Protein AF-A0AAD7I713-F1 (afdb_monomer_lite)

Organism: NCBI:txid1033252

Secondary structure (DSSP, 8-state):
--STTGGGGGGG-SS--------HHHHHHHHHHHHHHHHTTTS-----TT----HHHHHHHH-SSHHHHHHHHTT--SSPPPP-SHHHHHSPPPPPPSS--STTTS---TTGGGS------PPPPSS-GGGSPPHHHHHHHHHHHHHHHHHHHHHS-HHHHTTS-GGGTS-HHHHHHHHHTTTT--SHHHHHHHHTT-GGGTT-HHHHHHHHHHHHHHTT-

Structure (mmCIF, N/CA/C/O backbone):
data_AF-A0AAD7I713-F1
#
_entry.id   AF-A0AAD7I713-F1
#
loop_
_atom_site.group_PDB
_atom_site.id
_atom_site.type_symbol
_atom_site.label_atom_id
_atom_site.label_alt_id
_atom_site.label_comp_id
_atom_site.label_asym_id
_atom_site.label_entity_id
_atom_site.label_seq_id
_atom_site.pdbx_PDB_ins_code
_atom_site.Cartn_x
_atom_site.Cartn_y
_atom_site.Cartn_z
_atom_site.occupancy
_atom_site.B_iso_or_equiv
_atom_site.auth_seq_id
_atom_site.auth_comp_id
_atom_site.auth_asym_id
_atom_site.auth_atom_id
_atom_site.pdbx_PDB_model_num
ATOM 1 N N . MET A 1 1 ? 16.653 -1.956 -11.039 1.00 57.75 1 MET A N 1
ATOM 2 C CA . MET A 1 1 ? 15.693 -2.800 -10.280 1.00 57.75 1 MET A CA 1
ATOM 3 C C . MET A 1 1 ? 14.322 -2.839 -10.978 1.00 57.75 1 MET A C 1
ATOM 5 O O . MET A 1 1 ? 13.369 -2.247 -10.487 1.00 57.75 1 MET A O 1
ATOM 9 N N . PHE A 1 2 ? 14.212 -3.502 -12.139 1.00 66.12 2 PHE A N 1
ATOM 10 C CA . PHE A 1 2 ? 12.941 -3.631 -12.883 1.00 66.12 2 PHE A CA 1
ATOM 11 C C . PHE A 1 2 ? 12.129 -4.877 -12.479 1.00 66.12 2 PHE A C 1
ATOM 13 O O . PHE A 1 2 ? 10.905 -4.853 -12.536 1.00 66.12 2 PHE A O 1
ATOM 20 N N . VAL A 1 3 ? 12.798 -5.933 -12.007 1.00 69.50 3 VAL A N 1
ATOM 21 C CA . VAL A 1 3 ? 12.202 -7.278 -11.894 1.00 69.50 3 VAL A CA 1
ATOM 22 C C . VAL A 1 3 ? 11.772 -7.655 -10.471 1.00 69.50 3 VAL A C 1
ATOM 24 O O . VAL A 1 3 ? 10.759 -8.322 -10.273 1.00 69.50 3 VAL A O 1
ATOM 27 N N . GLN A 1 4 ? 12.489 -7.183 -9.447 1.00 74.88 4 GLN A N 1
ATOM 28 C CA . GLN A 1 4 ? 12.286 -7.652 -8.070 1.00 74.88 4 GLN A CA 1
ATOM 29 C C . GLN A 1 4 ? 10.954 -7.202 -7.444 1.00 74.88 4 GLN A C 1
ATOM 31 O O . GLN A 1 4 ? 10.374 -7.929 -6.639 1.00 74.88 4 GLN A O 1
ATOM 36 N N . LYS A 1 5 ? 10.469 -5.998 -7.776 1.00 77.50 5 LYS A N 1
ATOM 37 C CA . LYS A 1 5 ? 9.238 -5.449 -7.181 1.00 77.50 5 LYS A CA 1
ATOM 38 C C . LYS A 1 5 ? 7.972 -6.125 -7.731 1.00 77.50 5 LYS A C 1
ATOM 40 O O . LYS A 1 5 ? 7.163 -6.559 -6.913 1.00 77.50 5 LYS A O 1
ATOM 45 N N . PRO A 1 6 ? 7.801 -6.294 -9.060 1.00 78.50 6 PRO A N 1
ATOM 46 C CA . PRO A 1 6 ? 6.626 -6.980 -9.600 1.00 78.50 6 PRO A CA 1
ATOM 47 C C . PRO A 1 6 ? 6.460 -8.428 -9.125 1.00 78.50 6 PRO A C 1
ATOM 49 O O . PRO A 1 6 ? 5.336 -8.869 -8.895 1.00 78.50 6 PRO A O 1
ATOM 52 N N . GLY A 1 7 ? 7.563 -9.159 -8.921 1.00 75.81 7 GLY A N 1
ATOM 53 C CA . GLY A 1 7 ? 7.521 -10.563 -8.495 1.00 75.81 7 GLY A CA 1
ATOM 54 C C . GLY A 1 7 ? 6.903 -10.801 -7.110 1.00 75.81 7 GLY A C 1
ATOM 55 O O . GLY A 1 7 ? 6.448 -11.907 -6.830 1.00 75.81 7 GLY A O 1
ATOM 56 N N . ARG A 1 8 ? 6.831 -9.773 -6.251 1.00 78.25 8 ARG A N 1
ATOM 57 C CA . ARG A 1 8 ? 6.336 -9.885 -4.864 1.00 78.25 8 ARG A CA 1
ATOM 58 C C . ARG A 1 8 ? 4.817 -9.733 -4.715 1.00 78.25 8 ARG A C 1
ATOM 60 O O . ARG A 1 8 ? 4.295 -10.002 -3.642 1.00 78.25 8 ARG A O 1
ATOM 67 N N . ALA A 1 9 ? 4.091 -9.339 -5.764 1.00 72.25 9 ALA A N 1
ATOM 68 C CA . ALA A 1 9 ? 2.654 -9.036 -5.684 1.00 72.25 9 ALA A CA 1
ATOM 69 C C . ALA A 1 9 ? 1.724 -10.273 -5.631 1.00 72.25 9 ALA A C 1
ATOM 71 O O . ALA A 1 9 ? 0.503 -10.123 -5.612 1.00 72.25 9 ALA A O 1
ATOM 72 N N . ARG A 1 10 ? 2.278 -11.495 -5.622 1.00 64.88 10 ARG A N 1
ATOM 73 C CA . ARG A 1 10 ? 1.526 -12.746 -5.826 1.00 64.88 10 ARG A CA 1
ATOM 74 C C . ARG A 1 10 ? 0.432 -13.084 -4.797 1.00 64.88 10 ARG A C 1
ATOM 76 O O . ARG A 1 10 ? -0.593 -13.577 -5.252 1.00 64.88 10 ARG A O 1
ATOM 83 N N . PRO A 1 11 ? 0.560 -12.860 -3.474 1.00 66.06 11 PRO A N 1
ATOM 84 C CA . PRO A 1 11 ? -0.442 -13.397 -2.547 1.00 66.06 11 PRO A CA 1
ATOM 85 C C . PRO A 1 11 ? -1.790 -12.658 -2.580 1.00 66.06 11 PRO A C 1
ATOM 87 O O . PRO A 1 11 ? -2.789 -13.217 -2.145 1.00 66.06 11 PRO A O 1
ATOM 90 N N . ASN A 1 12 ? -1.844 -11.431 -3.115 1.00 70.62 12 ASN A N 1
ATOM 91 C CA . ASN A 1 12 ? -2.990 -10.534 -2.912 1.00 70.62 12 ASN A CA 1
ATOM 92 C C . ASN A 1 12 ? -3.730 -10.139 -4.200 1.00 70.62 12 ASN A C 1
ATOM 94 O O . ASN A 1 12 ? -4.683 -9.364 -4.139 1.00 70.62 12 ASN A O 1
ATOM 98 N N . VAL A 1 13 ? -3.292 -10.608 -5.375 1.00 75.31 13 VAL A N 1
ATOM 99 C CA . VAL A 1 13 ? -3.851 -10.170 -6.664 1.00 75.31 13 VAL A CA 1
ATOM 100 C C . VAL A 1 13 ? -4.062 -11.369 -7.583 1.00 75.31 13 VAL A C 1
ATOM 102 O O . VAL A 1 13 ? -3.107 -12.049 -7.937 1.00 75.31 13 VAL A O 1
ATOM 105 N N . ALA A 1 14 ? -5.306 -11.589 -8.023 1.00 75.81 14 ALA A N 1
ATOM 106 C CA . ALA A 1 14 ? -5.661 -12.694 -8.922 1.00 75.81 14 ALA A CA 1
ATOM 107 C C . ALA A 1 14 ? -4.957 -12.618 -10.291 1.00 75.81 14 ALA A C 1
ATOM 109 O O . ALA A 1 14 ? -4.626 -13.640 -10.878 1.00 75.81 14 ALA A O 1
ATOM 110 N N . ASN A 1 15 ? -4.717 -11.404 -10.796 1.00 77.38 15 ASN A N 1
ATOM 111 C CA . ASN A 1 15 ? -4.064 -11.151 -12.081 1.00 77.38 15 ASN A CA 1
ATOM 112 C C . ASN A 1 15 ? -2.996 -10.057 -11.921 1.00 77.38 15 ASN A C 1
ATOM 114 O O . ASN A 1 15 ? -3.258 -8.899 -12.266 1.00 77.38 15 ASN A O 1
ATOM 118 N N . PRO A 1 16 ? -1.818 -10.372 -11.353 1.00 82.50 16 PRO A N 1
ATOM 119 C CA . PRO A 1 16 ? -0.784 -9.373 -11.126 1.00 82.50 16 PRO A CA 1
ATOM 120 C C . PRO A 1 16 ? -0.278 -8.823 -12.465 1.00 82.50 16 PRO A C 1
ATOM 122 O O . PRO A 1 16 ? 0.030 -9.573 -13.390 1.00 82.50 16 PRO A O 1
ATOM 125 N N . ARG A 1 17 ? -0.183 -7.494 -12.568 1.00 85.06 17 ARG A N 1
ATOM 126 C CA . ARG A 1 17 ? 0.359 -6.794 -13.740 1.00 85.06 17 ARG A CA 1
ATOM 127 C C . ARG A 1 17 ? 1.499 -5.880 -13.315 1.00 85.06 17 ARG A C 1
ATOM 129 O O . ARG A 1 17 ? 1.410 -5.204 -12.294 1.00 85.06 17 ARG A O 1
ATOM 136 N N . ALA A 1 18 ? 2.550 -5.839 -14.126 1.00 87.50 18 ALA A N 1
ATOM 137 C CA . ALA A 1 18 ? 3.642 -4.885 -13.985 1.00 87.50 18 ALA A CA 1
ATOM 138 C C . ALA A 1 18 ? 3.464 -3.772 -15.023 1.00 87.50 18 ALA A C 1
ATOM 140 O O . ALA A 1 18 ? 3.499 -4.044 -16.222 1.00 87.50 18 ALA A O 1
ATOM 141 N N . ILE A 1 19 ? 3.268 -2.533 -14.569 1.00 89.25 19 ILE A N 1
ATOM 142 C CA . ILE A 1 19 ? 3.128 -1.363 -15.444 1.00 89.25 19 ILE A CA 1
ATOM 143 C C . ILE A 1 19 ? 4.357 -0.480 -15.254 1.00 89.25 19 ILE A C 1
ATOM 145 O O . ILE A 1 19 ? 4.660 -0.052 -14.139 1.00 89.25 19 ILE A O 1
ATOM 149 N N . PHE A 1 20 ? 5.065 -0.209 -16.349 1.00 89.00 20 PHE A N 1
ATOM 150 C CA . PHE A 1 20 ? 6.242 0.653 -16.358 1.00 89.00 20 PHE A CA 1
ATOM 151 C C . PHE A 1 20 ? 5.933 1.922 -17.145 1.00 89.00 20 PHE A C 1
ATOM 153 O O . PHE A 1 20 ? 5.768 1.876 -18.361 1.00 89.00 20 PHE A O 1
ATOM 160 N N . TYR A 1 21 ? 5.899 3.060 -16.454 1.00 91.50 21 TYR A N 1
ATOM 161 C CA . TYR A 1 21 ? 5.782 4.368 -17.093 1.00 91.50 21 TYR A CA 1
ATOM 162 C C . TYR A 1 21 ? 7.159 4.807 -17.594 1.00 91.50 21 TYR A C 1
ATOM 164 O O . TYR A 1 21 ? 8.068 5.080 -16.806 1.00 91.50 21 TYR A O 1
ATOM 172 N N . ILE A 1 22 ? 7.326 4.843 -18.914 1.00 91.56 22 ILE A N 1
ATOM 173 C CA . ILE A 1 22 ? 8.579 5.218 -19.573 1.00 91.56 22 ILE A CA 1
ATOM 174 C C . ILE A 1 22 ? 8.303 6.474 -20.393 1.00 91.56 22 ILE A C 1
ATOM 176 O O . ILE A 1 22 ? 7.459 6.465 -21.283 1.00 91.56 22 ILE A O 1
ATOM 180 N N . SER A 1 23 ? 9.006 7.566 -20.093 1.00 94.38 23 SER A N 1
ATOM 181 C CA . SER A 1 23 ? 8.905 8.784 -20.898 1.00 94.38 23 SER A CA 1
ATOM 182 C C . SER A 1 23 ? 9.558 8.588 -22.268 1.00 94.38 23 SER A C 1
ATOM 184 O O . SER A 1 23 ? 10.535 7.846 -22.396 1.00 94.38 23 SER A O 1
ATOM 186 N N . ALA A 1 24 ? 9.079 9.314 -23.282 1.00 93.88 24 ALA A N 1
ATOM 187 C CA . ALA A 1 24 ? 9.666 9.288 -24.624 1.00 93.88 24 ALA A CA 1
ATOM 188 C C . ALA A 1 24 ? 11.176 9.601 -24.604 1.00 93.88 24 ALA A C 1
ATOM 190 O O . ALA A 1 24 ? 11.967 8.918 -25.249 1.00 93.88 24 ALA A O 1
ATOM 191 N N . ALA A 1 25 ? 11.599 10.562 -23.772 1.00 94.44 25 ALA A N 1
ATOM 192 C CA . ALA A 1 25 ? 13.012 10.888 -23.576 1.00 94.44 25 ALA A CA 1
ATOM 193 C C . ALA A 1 25 ? 13.825 9.700 -23.029 1.00 94.44 25 ALA A C 1
ATOM 195 O O . ALA A 1 25 ? 14.954 9.468 -23.461 1.00 94.44 25 ALA A O 1
ATOM 196 N N . ARG A 1 26 ? 13.257 8.913 -22.103 1.00 94.31 26 ARG A N 1
ATOM 197 C CA . ARG A 1 26 ? 13.916 7.724 -21.548 1.00 94.31 26 ARG A CA 1
ATOM 198 C C . ARG A 1 26 ? 13.992 6.585 -22.567 1.00 94.31 26 ARG A C 1
ATOM 200 O O . ARG A 1 26 ? 15.021 5.923 -22.624 1.00 94.31 26 ARG A O 1
ATOM 207 N N . ALA A 1 27 ? 12.957 6.389 -23.382 1.00 95.00 27 ALA A N 1
ATOM 208 C CA . ALA A 1 27 ? 12.976 5.417 -24.478 1.00 95.00 27 ALA A CA 1
ATOM 209 C C . ALA A 1 27 ? 14.021 5.778 -25.553 1.00 95.00 27 ALA A C 1
ATOM 211 O O . ALA A 1 27 ? 14.807 4.926 -25.975 1.00 95.00 27 ALA A O 1
ATOM 212 N N . ALA A 1 28 ? 14.111 7.060 -25.926 1.00 95.06 28 ALA A N 1
ATOM 213 C CA . ALA A 1 28 ? 15.147 7.549 -26.834 1.00 95.06 28 ALA A CA 1
ATOM 214 C C . ALA A 1 28 ? 16.556 7.370 -26.241 1.00 95.06 28 ALA A C 1
ATOM 216 O O . ALA A 1 28 ? 17.477 6.959 -26.945 1.00 95.06 28 ALA A O 1
ATOM 217 N N . LYS A 1 29 ? 16.727 7.625 -24.934 1.00 94.25 29 LYS A N 1
ATOM 218 C CA . LYS A 1 29 ? 17.992 7.381 -24.223 1.00 94.25 29 LYS A CA 1
ATOM 219 C C . LYS A 1 29 ? 18.383 5.900 -24.246 1.00 94.25 29 LYS A C 1
ATOM 221 O O . LYS A 1 29 ? 19.534 5.605 -24.537 1.00 94.25 29 LYS A O 1
ATOM 226 N N . ALA A 1 30 ? 17.442 4.990 -23.992 1.00 94.94 30 ALA A N 1
ATOM 227 C CA . ALA A 1 30 ? 17.682 3.547 -24.058 1.00 94.94 30 ALA A CA 1
ATOM 228 C C . ALA A 1 30 ? 18.181 3.117 -25.445 1.00 94.94 30 ALA A C 1
ATOM 230 O O . ALA A 1 30 ? 19.194 2.437 -25.552 1.00 94.94 30 ALA A O 1
ATOM 231 N N . SER A 1 31 ? 17.530 3.605 -26.503 1.00 95.31 31 SER A N 1
ATOM 232 C CA . SER A 1 31 ? 17.925 3.303 -27.886 1.00 95.31 31 SER A CA 1
ATOM 233 C C . SER A 1 31 ? 19.352 3.775 -28.199 1.00 95.31 31 SER A C 1
ATOM 235 O O . SER A 1 31 ? 20.109 3.067 -28.854 1.00 95.31 31 SER A O 1
ATOM 237 N N . LYS A 1 32 ? 19.753 4.949 -27.684 1.00 93.69 32 LYS A N 1
ATOM 238 C CA . LYS A 1 32 ? 21.120 5.475 -27.846 1.00 93.69 32 LYS A CA 1
ATOM 239 C C . LYS A 1 32 ? 22.175 4.629 -27.131 1.00 93.69 32 LYS A C 1
ATOM 241 O O . LYS A 1 32 ? 23.239 4.423 -27.699 1.00 93.69 32 LYS A O 1
ATOM 246 N N . VAL A 1 33 ? 21.885 4.144 -25.920 1.00 92.62 33 VAL A N 1
ATOM 247 C CA . VAL A 1 33 ? 22.816 3.296 -25.151 1.00 92.62 33 VAL A CA 1
ATOM 248 C C . VAL A 1 33 ? 23.134 2.007 -25.904 1.00 92.62 33 VAL A C 1
ATOM 250 O O . VAL A 1 33 ? 24.297 1.628 -25.984 1.00 92.62 33 VAL A O 1
ATOM 253 N N . LEU A 1 34 ? 22.124 1.369 -26.502 1.00 92.81 34 LEU A N 1
ATOM 254 C CA . LEU A 1 34 ? 22.328 0.138 -27.272 1.00 92.81 34 LEU A CA 1
ATOM 255 C C . LEU A 1 34 ? 23.114 0.391 -28.564 1.00 92.81 34 LEU A C 1
ATOM 257 O O . LEU A 1 34 ? 24.052 -0.338 -28.864 1.00 92.81 34 LEU A O 1
ATOM 261 N N . ALA A 1 35 ? 22.815 1.487 -29.269 1.00 91.25 35 ALA A N 1
ATOM 262 C CA . ALA A 1 35 ? 23.561 1.867 -30.468 1.00 91.25 35 ALA A CA 1
ATOM 263 C C . ALA A 1 35 ? 25.046 2.177 -30.183 1.00 91.25 35 ALA A C 1
ATOM 265 O O . ALA A 1 35 ? 25.901 1.934 -31.030 1.00 91.25 35 ALA A O 1
ATOM 266 N N . GLN A 1 36 ? 25.365 2.718 -29.000 1.00 87.31 36 GLN A N 1
ATOM 267 C CA . GLN A 1 36 ? 26.747 2.987 -28.584 1.00 87.31 36 GLN A CA 1
ATOM 268 C C . GLN A 1 36 ? 27.500 1.708 -28.201 1.00 87.31 36 GLN A C 1
ATOM 270 O O . GLN A 1 36 ? 28.660 1.565 -28.583 1.00 87.31 36 GLN A O 1
ATOM 275 N N . SER A 1 37 ? 26.853 0.758 -27.514 1.00 78.38 37 SER A N 1
ATOM 276 C CA . SER A 1 37 ? 27.508 -0.498 -27.118 1.00 78.38 37 SER A CA 1
ATOM 277 C C . SER A 1 37 ? 27.932 -1.365 -28.302 1.00 78.38 37 SER A C 1
ATOM 279 O O . SER A 1 37 ? 28.905 -2.108 -28.196 1.00 78.38 37 SER A O 1
ATOM 281 N N . ASP A 1 38 ? 27.243 -1.244 -29.437 1.00 77.25 38 ASP A N 1
ATOM 282 C CA . ASP A 1 38 ? 27.621 -1.951 -30.662 1.00 77.25 38 ASP A CA 1
ATOM 283 C C . ASP A 1 38 ? 28.858 -1.320 -31.329 1.00 77.25 38 ASP A C 1
ATOM 285 O O . ASP A 1 38 ? 29.636 -2.013 -31.985 1.00 77.25 38 ASP A O 1
ATOM 289 N N . ALA A 1 39 ? 29.078 -0.015 -31.123 1.00 74.19 39 ALA A N 1
ATOM 290 C CA . ALA A 1 39 ? 30.194 0.741 -31.692 1.00 74.19 39 ALA A CA 1
ATOM 291 C C . ALA A 1 39 ? 31.470 0.703 -30.829 1.00 74.19 39 ALA A C 1
ATOM 293 O O . ALA A 1 39 ? 32.573 0.799 -31.364 1.00 74.19 39 ALA A O 1
ATOM 294 N N . GLU A 1 40 ? 31.354 0.546 -29.507 1.00 60.06 40 GLU A N 1
ATOM 295 C CA . GLU A 1 40 ? 32.501 0.538 -28.578 1.00 60.06 40 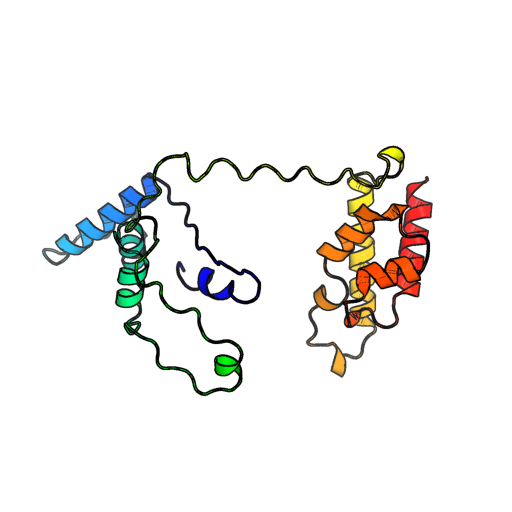GLU A CA 1
ATOM 296 C C . GLU A 1 40 ? 33.401 -0.705 -28.695 1.00 60.06 40 GLU A C 1
ATOM 298 O O . GLU A 1 40 ? 34.531 -0.685 -28.215 1.00 60.06 40 GLU A O 1
ATOM 303 N N . ASN A 1 41 ? 32.978 -1.741 -29.428 1.00 57.31 41 ASN A N 1
ATOM 304 C CA . ASN A 1 41 ? 33.883 -2.811 -29.862 1.00 57.31 41 ASN A CA 1
ATOM 305 C C . ASN A 1 41 ? 34.865 -2.367 -30.970 1.00 57.31 41 ASN A C 1
ATOM 307 O O . ASN A 1 41 ? 35.717 -3.161 -31.364 1.00 57.31 41 ASN A O 1
ATOM 311 N N . ALA A 1 42 ? 34.762 -1.133 -31.487 1.00 54.75 42 ALA A N 1
ATOM 312 C CA . ALA A 1 42 ? 35.587 -0.659 -32.597 1.00 54.75 42 ALA A CA 1
ATOM 313 C C . ALA A 1 42 ? 36.758 0.252 -32.187 1.00 54.75 42 ALA A C 1
ATOM 315 O O . ALA A 1 42 ? 37.839 0.074 -32.736 1.00 54.75 42 ALA A O 1
ATOM 316 N N . VAL A 1 43 ? 36.611 1.215 -31.267 1.00 56.38 43 VAL A N 1
ATOM 317 C CA . VAL A 1 43 ? 37.701 2.139 -30.868 1.00 56.38 43 VAL A CA 1
ATOM 318 C C . VAL A 1 43 ? 37.372 2.765 -29.503 1.00 56.38 43 VAL A C 1
ATOM 320 O O . VAL A 1 43 ? 36.230 3.156 -29.283 1.00 56.38 43 VAL A O 1
ATOM 323 N N . GLU A 1 44 ? 38.362 2.890 -28.609 1.00 57.12 44 GLU A N 1
ATOM 324 C CA . GLU A 1 44 ? 38.282 3.517 -27.275 1.00 57.12 44 GLU A CA 1
ATOM 325 C C . GLU A 1 44 ? 37.516 4.861 -27.272 1.00 57.12 44 GLU A C 1
ATOM 327 O O . GLU A 1 44 ? 38.072 5.933 -27.533 1.00 57.12 44 GLU A O 1
ATOM 332 N N . ALA A 1 45 ? 36.218 4.822 -26.963 1.00 56.31 45 ALA A N 1
ATOM 333 C CA . ALA A 1 45 ? 35.374 6.007 -26.906 1.00 56.31 45 ALA A CA 1
ATOM 334 C C . ALA A 1 45 ? 35.475 6.691 -25.534 1.00 56.31 45 ALA A C 1
ATOM 336 O O . ALA A 1 45 ? 35.373 6.072 -24.473 1.00 56.31 45 ALA A O 1
ATOM 337 N N . LYS A 1 46 ? 35.676 8.013 -25.558 1.00 58.12 46 LYS A N 1
ATOM 338 C CA . LYS A 1 46 ? 35.691 8.875 -24.370 1.00 58.12 46 LYS A CA 1
ATOM 339 C C . LYS A 1 46 ? 34.359 8.761 -23.620 1.00 58.12 46 LYS A C 1
ATOM 341 O O . LYS A 1 46 ? 33.308 9.047 -24.182 1.00 58.12 46 LYS A O 1
ATOM 346 N N . LYS A 1 47 ? 34.433 8.410 -22.331 1.00 56.69 47 LYS A N 1
ATOM 347 C CA . LYS A 1 47 ? 33.301 8.360 -21.393 1.00 56.69 47 LYS A CA 1
ATOM 348 C C . LYS A 1 47 ? 32.617 9.724 -21.277 1.00 56.69 47 LYS A C 1
ATOM 350 O O . LYS A 1 47 ? 33.018 10.555 -20.464 1.00 56.69 47 LYS A O 1
ATOM 355 N N . ASP A 1 48 ? 31.556 9.931 -22.044 1.00 60.34 48 ASP A N 1
ATOM 356 C CA . ASP A 1 48 ? 30.610 11.009 -21.786 1.00 60.34 48 ASP A CA 1
ATOM 357 C C . ASP A 1 48 ? 29.754 10.611 -20.571 1.00 60.34 48 ASP A C 1
ATOM 359 O O . ASP A 1 48 ? 28.901 9.723 -20.633 1.00 60.34 48 ASP A O 1
ATOM 363 N N . ALA A 1 49 ? 30.002 11.242 -19.421 1.00 59.81 49 ALA A N 1
ATOM 364 C CA . ALA A 1 49 ? 29.369 10.915 -18.135 1.00 59.81 49 ALA A CA 1
ATOM 365 C C . ALA A 1 49 ? 27.849 11.210 -18.081 1.00 59.81 49 ALA A C 1
ATOM 367 O O . ALA A 1 49 ? 27.202 11.039 -17.047 1.00 59.81 49 ALA A O 1
ATOM 368 N N . THR A 1 50 ? 27.257 11.671 -19.183 1.00 61.03 50 THR A N 1
ATOM 369 C CA . THR A 1 50 ? 25.889 12.198 -19.262 1.00 61.03 50 THR A CA 1
ATOM 370 C C . THR A 1 50 ? 24.823 11.136 -19.558 1.00 61.03 50 THR A C 1
ATOM 372 O O . THR A 1 50 ? 23.629 11.386 -19.358 1.00 61.03 50 THR A O 1
ATOM 375 N N . VAL A 1 51 ? 25.201 9.910 -19.942 1.00 62.81 51 VAL A N 1
ATOM 376 C CA . VAL A 1 51 ? 24.238 8.847 -20.293 1.00 62.81 51 VAL A CA 1
ATOM 377 C C . VAL A 1 51 ? 24.305 7.663 -19.324 1.00 62.81 51 VAL A C 1
ATOM 379 O O . VAL A 1 51 ? 24.397 6.516 -19.727 1.00 62.81 51 VAL A O 1
ATOM 382 N N . ALA A 1 52 ? 24.177 7.907 -18.018 1.00 80.25 52 ALA A N 1
ATOM 383 C CA . ALA A 1 52 ? 23.997 6.801 -17.072 1.00 80.25 52 ALA A CA 1
ATOM 384 C C . ALA A 1 52 ? 22.606 6.149 -17.273 1.00 80.25 52 ALA A C 1
ATOM 386 O O . ALA A 1 52 ? 21.577 6.686 -16.844 1.00 80.25 52 ALA A O 1
ATOM 387 N N . MET A 1 53 ? 22.550 5.050 -18.023 1.00 90.25 53 MET A N 1
ATOM 388 C CA . MET A 1 53 ? 21.476 4.055 -18.025 1.00 90.25 53 MET A CA 1
ATOM 389 C C . MET A 1 53 ? 22.131 2.694 -18.247 1.00 90.25 53 MET A C 1
ATOM 391 O O . MET A 1 53 ? 22.875 2.528 -19.207 1.00 90.25 53 MET A O 1
ATOM 395 N N . ASP A 1 54 ? 21.840 1.734 -17.375 1.00 91.38 54 ASP A N 1
ATOM 396 C CA . ASP A 1 54 ? 22.414 0.394 -17.484 1.00 91.38 54 ASP A CA 1
ATOM 397 C C . ASP A 1 54 ? 21.941 -0.292 -18.771 1.00 91.38 54 ASP A C 1
ATOM 399 O O . ASP A 1 54 ? 20.748 -0.262 -19.094 1.00 91.38 54 ASP A O 1
ATOM 403 N N . ARG A 1 55 ? 22.858 -0.960 -19.479 1.00 92.50 55 ARG A N 1
ATOM 404 C CA . ARG A 1 55 ? 22.552 -1.699 -20.713 1.00 92.50 55 ARG A CA 1
ATOM 405 C C . ARG A 1 55 ? 21.376 -2.684 -20.553 1.00 92.50 55 ARG A C 1
ATOM 407 O O . ARG A 1 55 ? 20.439 -2.558 -21.337 1.00 92.50 55 ARG A O 1
ATOM 414 N N . PRO A 1 56 ? 21.301 -3.536 -19.506 1.00 94.31 56 PRO A N 1
ATOM 415 C CA . PRO A 1 56 ? 20.148 -4.425 -19.303 1.00 94.31 56 PRO A CA 1
ATOM 416 C C . PRO A 1 56 ? 18.805 -3.688 -19.200 1.00 94.31 56 PRO A C 1
ATOM 418 O O . PRO A 1 56 ? 17.759 -4.178 -19.620 1.00 94.31 56 PRO A O 1
ATOM 421 N N . VAL A 1 57 ? 18.808 -2.473 -18.641 1.00 94.06 57 VAL A N 1
ATOM 422 C CA . VAL A 1 57 ? 17.600 -1.642 -18.567 1.00 94.06 57 VAL A CA 1
ATOM 423 C C . VAL A 1 57 ? 17.221 -1.124 -19.950 1.00 94.06 57 VAL A C 1
ATOM 425 O O . VAL A 1 57 ? 16.036 -1.106 -20.283 1.00 94.06 57 VAL A O 1
ATOM 428 N N . ALA A 1 58 ? 18.202 -0.699 -20.745 1.00 95.25 58 ALA A N 1
ATOM 429 C CA . ALA A 1 58 ? 17.969 -0.250 -22.110 1.00 95.25 58 ALA A CA 1
ATOM 430 C C . ALA A 1 58 ? 17.426 -1.384 -23.001 1.00 95.25 58 ALA A C 1
ATOM 432 O O . ALA A 1 58 ? 16.462 -1.161 -23.740 1.00 95.25 58 ALA A O 1
ATOM 433 N N . GLU A 1 59 ? 17.966 -2.598 -22.861 1.00 95.94 59 GLU A N 1
ATOM 434 C CA . GLU A 1 59 ? 17.494 -3.808 -23.550 1.00 95.94 59 GLU A CA 1
ATOM 435 C C . GLU A 1 59 ? 16.028 -4.092 -23.205 1.00 95.94 59 GLU A C 1
ATOM 437 O O . GLU A 1 59 ? 15.189 -4.144 -24.099 1.00 95.94 59 GLU A O 1
ATOM 442 N N . ILE A 1 60 ? 15.657 -4.136 -21.919 1.00 95.44 60 ILE A N 1
ATOM 443 C CA . ILE A 1 60 ? 14.256 -4.363 -21.508 1.00 95.44 60 ILE A CA 1
ATOM 444 C C . ILE A 1 60 ? 13.308 -3.260 -22.016 1.00 95.44 60 ILE A C 1
ATOM 446 O O . ILE A 1 60 ? 12.161 -3.546 -22.370 1.00 95.44 60 ILE A O 1
ATOM 450 N N . ILE A 1 61 ? 13.739 -1.992 -22.019 1.00 95.50 61 ILE A N 1
ATOM 451 C CA . ILE A 1 61 ? 12.905 -0.862 -22.468 1.00 95.50 61 ILE A CA 1
ATOM 452 C C . ILE A 1 61 ? 12.594 -0.959 -23.966 1.00 95.50 61 ILE A C 1
ATOM 454 O O . ILE A 1 61 ? 11.473 -0.644 -24.367 1.00 95.50 61 ILE A O 1
ATOM 458 N N . THR A 1 62 ? 13.577 -1.360 -24.770 1.00 95.50 62 THR A N 1
ATOM 459 C CA . THR A 1 62 ? 13.484 -1.405 -26.239 1.00 95.50 62 THR A CA 1
ATOM 460 C C . THR A 1 62 ? 13.026 -2.764 -26.776 1.00 95.50 62 THR A C 1
ATOM 462 O O . THR A 1 62 ? 12.625 -2.858 -27.934 1.00 95.50 62 THR A O 1
ATOM 465 N N . ALA A 1 63 ? 13.027 -3.804 -25.938 1.00 95.81 63 ALA A N 1
ATOM 466 C CA . ALA A 1 63 ? 12.631 -5.157 -26.300 1.00 95.81 63 ALA A CA 1
ATOM 467 C C . ALA A 1 63 ? 11.196 -5.251 -26.840 1.00 95.81 63 ALA A C 1
ATOM 469 O O . ALA A 1 63 ? 10.236 -4.784 -26.218 1.00 95.81 63 ALA A O 1
ATOM 470 N N . HIS A 1 64 ? 11.037 -6.002 -27.933 1.00 95.69 64 HIS A N 1
ATOM 471 C CA . HIS A 1 64 ? 9.726 -6.426 -28.428 1.00 95.69 64 HIS A CA 1
ATOM 472 C C . HIS A 1 64 ? 9.030 -7.379 -27.436 1.00 95.69 64 HIS A C 1
ATOM 474 O O . HIS A 1 64 ? 7.849 -7.224 -27.133 1.00 95.69 64 HIS A O 1
ATOM 480 N N . CYS A 1 65 ? 9.764 -8.340 -26.864 1.00 95.44 65 CYS A N 1
ATOM 481 C CA . CYS A 1 65 ? 9.255 -9.245 -25.832 1.00 95.44 65 CYS A CA 1
ATOM 482 C C . CYS A 1 65 ? 10.003 -9.033 -24.512 1.00 95.44 65 CYS A C 1
ATOM 484 O O . CYS A 1 65 ? 11.087 -9.575 -24.307 1.00 95.44 65 CYS A O 1
ATOM 486 N N . LYS A 1 66 ? 9.408 -8.264 -23.592 1.00 94.44 66 LYS A N 1
ATOM 487 C CA . LYS A 1 66 ? 10.032 -7.942 -22.295 1.00 94.44 66 LYS A CA 1
ATOM 488 C C . LYS A 1 66 ? 10.330 -9.187 -21.445 1.00 94.44 66 LYS A C 1
ATOM 490 O O . LYS A 1 66 ? 11.436 -9.261 -20.921 1.00 94.44 66 LYS A O 1
ATOM 495 N N . PRO A 1 67 ? 9.412 -10.170 -21.306 1.00 93.50 67 PRO A N 1
ATOM 496 C CA . PRO A 1 67 ? 9.706 -11.383 -20.544 1.00 93.50 67 PRO A CA 1
ATOM 497 C C . PRO A 1 67 ? 10.814 -12.241 -21.158 1.00 93.50 67 PRO A C 1
ATOM 499 O O . PRO A 1 67 ? 11.537 -12.881 -20.413 1.00 93.50 67 PRO A O 1
ATOM 502 N N . LEU A 1 68 ? 10.959 -12.250 -22.488 1.00 94.75 68 LEU A N 1
ATOM 503 C CA . LEU A 1 68 ? 12.019 -13.014 -23.150 1.00 94.75 68 LEU A CA 1
ATOM 504 C C . LEU A 1 68 ? 13.396 -12.419 -22.844 1.00 94.75 68 LEU A C 1
ATOM 506 O O . LEU A 1 68 ? 14.249 -13.124 -22.328 1.00 94.75 68 LEU A O 1
ATOM 510 N N . VAL A 1 69 ? 13.567 -11.111 -23.060 1.00 95.94 69 VAL A N 1
ATOM 511 C CA . VAL A 1 69 ? 14.828 -10.416 -22.741 1.00 95.94 69 VAL A CA 1
ATOM 512 C C . VAL A 1 69 ? 15.141 -10.493 -21.249 1.00 95.94 69 VAL A C 1
ATOM 514 O O . VAL A 1 69 ? 16.295 -10.602 -20.857 1.00 95.94 69 VAL A O 1
ATOM 517 N N . GLN A 1 70 ? 14.122 -10.470 -20.387 1.00 93.75 70 GLN A N 1
ATOM 518 C CA . GLN A 1 70 ? 14.330 -10.690 -18.960 1.00 93.75 70 GLN A CA 1
ATOM 519 C C . GLN A 1 70 ? 14.857 -12.101 -18.671 1.00 93.75 70 GLN A C 1
ATOM 521 O O . GLN A 1 70 ? 15.748 -12.243 -17.843 1.00 93.75 70 GLN A O 1
ATOM 526 N N . ASP A 1 71 ? 14.318 -13.131 -19.316 1.00 93.81 71 ASP A N 1
ATOM 527 C CA . ASP A 1 71 ? 14.802 -14.494 -19.113 1.00 93.81 71 ASP A CA 1
ATOM 528 C C . ASP A 1 71 ? 16.228 -14.676 -19.617 1.00 93.81 71 ASP A C 1
ATOM 530 O O . ASP A 1 71 ? 17.027 -15.283 -18.916 1.00 93.81 71 ASP A O 1
ATOM 534 N N . GLU A 1 72 ? 16.569 -14.076 -20.756 1.00 95.50 72 GLU A N 1
ATOM 535 C CA . GLU A 1 72 ? 17.939 -14.053 -21.281 1.00 95.50 72 GLU A CA 1
ATOM 536 C C . GLU A 1 72 ? 18.902 -13.324 -20.330 1.00 95.50 72 GLU A C 1
ATOM 538 O O . GLU A 1 72 ? 19.984 -13.820 -20.046 1.00 95.50 72 GLU A O 1
ATOM 543 N N . LEU A 1 73 ? 18.498 -12.177 -19.774 1.00 94.56 73 LEU A N 1
ATOM 544 C CA . LEU A 1 73 ? 19.326 -11.380 -18.859 1.00 94.56 73 LEU A CA 1
ATOM 545 C C . LEU A 1 73 ? 19.617 -12.051 -17.512 1.00 94.56 73 LEU A C 1
ATOM 547 O O . LEU A 1 73 ? 20.563 -11.656 -16.829 1.00 94.56 73 LEU A O 1
ATOM 551 N N . TYR A 1 74 ? 18.766 -12.984 -17.090 1.00 93.38 74 TYR A N 1
ATOM 552 C CA . TYR A 1 74 ? 18.866 -13.659 -15.795 1.00 93.38 74 TYR A CA 1
ATOM 553 C C . TYR A 1 74 ? 19.079 -15.172 -15.929 1.00 93.38 74 TYR A C 1
ATOM 555 O O . TYR A 1 74 ? 18.965 -15.876 -14.928 1.00 93.38 74 TYR A O 1
ATOM 563 N N . ASP A 1 75 ? 19.373 -15.659 -17.139 1.00 95.19 75 ASP A N 1
ATOM 564 C CA . ASP A 1 75 ? 19.524 -17.082 -17.459 1.00 95.19 75 ASP A CA 1
ATOM 565 C C . ASP A 1 75 ? 18.352 -17.943 -16.936 1.00 95.19 75 ASP A C 1
ATOM 567 O O . ASP A 1 75 ? 18.531 -19.067 -16.455 1.00 95.19 75 ASP A O 1
ATOM 571 N N . ASN A 1 76 ? 17.123 -17.413 -17.002 1.00 92.19 76 ASN A N 1
ATOM 572 C CA . ASN A 1 76 ? 15.939 -18.146 -16.560 1.00 92.19 76 ASN A CA 1
ATOM 573 C C . ASN A 1 76 ? 15.635 -19.280 -17.556 1.00 92.19 76 ASN A C 1
ATOM 575 O O . ASN A 1 76 ? 15.607 -19.050 -18.771 1.00 92.19 76 ASN A O 1
ATOM 579 N N . PRO A 1 77 ? 15.333 -20.500 -17.082 1.00 92.88 77 PRO A N 1
ATOM 580 C CA . PRO A 1 77 ? 14.991 -21.599 -17.970 1.00 92.88 77 PRO A CA 1
ATOM 581 C C . PRO A 1 77 ? 13.643 -21.353 -18.663 1.00 92.88 77 PRO A C 1
ATOM 583 O O . PRO A 1 77 ? 12.745 -20.698 -18.136 1.00 92.88 77 PRO A O 1
ATOM 586 N N . ALA A 1 78 ? 13.451 -21.958 -19.840 1.00 88.62 78 ALA A N 1
ATOM 587 C CA . ALA A 1 78 ? 12.172 -21.886 -20.554 1.00 88.62 78 ALA A CA 1
ATOM 588 C C . ALA A 1 78 ? 11.001 -22.483 -19.743 1.00 88.62 78 ALA A C 1
ATOM 590 O O . ALA A 1 78 ? 9.855 -22.053 -19.895 1.00 88.62 78 ALA A O 1
ATOM 591 N N . SER A 1 79 ? 11.305 -23.458 -18.881 1.00 89.62 79 SER A N 1
ATOM 592 C CA . SER A 1 79 ? 10.383 -24.073 -17.932 1.00 89.62 79 SER A CA 1
ATOM 593 C C . SER A 1 79 ? 11.078 -24.244 -16.587 1.00 89.62 79 SER A 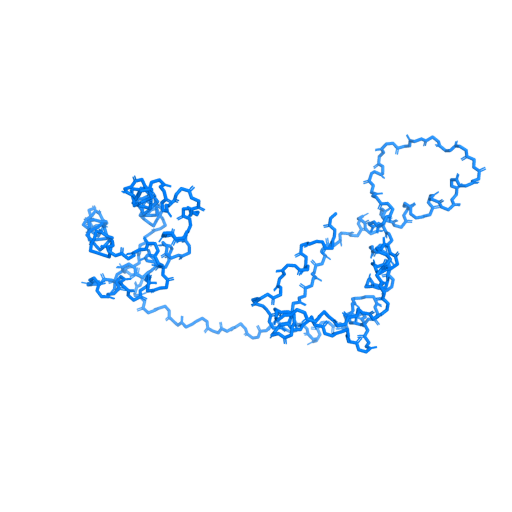C 1
ATOM 595 O O . SER A 1 79 ? 12.123 -24.890 -16.510 1.00 89.62 79 SER A O 1
ATOM 597 N N . ASP A 1 80 ? 10.462 -23.731 -15.526 1.00 86.81 80 ASP A N 1
ATOM 598 C CA . ASP A 1 80 ? 10.916 -23.990 -14.164 1.00 86.81 80 ASP A CA 1
ATOM 599 C C . ASP A 1 80 ? 10.592 -25.442 -13.767 1.00 86.81 80 ASP A C 1
ATOM 601 O O . ASP A 1 80 ? 9.477 -25.915 -14.025 1.00 86.81 80 ASP A O 1
ATOM 605 N N . PRO A 1 81 ? 11.522 -26.174 -13.128 1.00 89.19 81 PRO A N 1
ATOM 606 C CA . PRO A 1 81 ? 11.204 -27.468 -12.544 1.00 89.19 81 PRO A CA 1
ATOM 607 C C . PRO A 1 81 ? 10.203 -27.296 -11.394 1.00 89.19 81 PRO A C 1
ATOM 609 O O . PRO A 1 81 ? 10.285 -26.355 -10.602 1.00 89.19 81 PRO A O 1
ATOM 612 N N . VAL A 1 82 ? 9.257 -28.230 -11.271 1.00 90.88 82 VAL A N 1
ATOM 613 C CA . VAL A 1 82 ? 8.276 -28.205 -10.178 1.00 90.88 82 VAL A CA 1
ATOM 614 C C . VAL A 1 82 ? 9.002 -28.392 -8.847 1.00 90.88 82 VAL A C 1
ATOM 616 O O . VAL A 1 82 ? 9.648 -29.413 -8.616 1.00 90.88 82 VAL A O 1
ATOM 619 N N . CYS A 1 83 ? 8.880 -27.413 -7.951 1.00 93.25 83 CYS A N 1
ATOM 620 C CA . CYS A 1 83 ? 9.439 -27.514 -6.609 1.00 93.25 83 CYS A CA 1
ATOM 621 C C . CYS A 1 83 ? 8.622 -28.521 -5.775 1.00 93.25 83 CYS A C 1
ATOM 623 O O . CYS A 1 83 ? 7.417 -28.321 -5.600 1.00 93.25 83 CYS A O 1
ATOM 625 N N . PRO A 1 84 ? 9.245 -29.573 -5.212 1.00 95.25 84 PRO A N 1
ATOM 626 C CA . PRO A 1 84 ? 8.529 -30.622 -4.486 1.00 95.25 84 PRO A CA 1
ATOM 627 C C . PRO A 1 84 ? 8.165 -30.234 -3.042 1.00 95.25 84 PRO A C 1
ATOM 629 O O . PRO A 1 84 ? 7.633 -31.057 -2.298 1.00 95.25 84 PRO A O 1
ATOM 632 N N . CYS A 1 85 ? 8.481 -29.015 -2.589 1.00 96.38 85 CYS A N 1
ATOM 633 C CA . CYS A 1 85 ? 8.209 -28.623 -1.209 1.00 96.38 85 CYS A CA 1
ATOM 634 C C . CYS A 1 85 ? 6.701 -28.435 -0.969 1.00 96.38 85 CYS A C 1
ATOM 636 O O . CYS A 1 85 ? 5.960 -27.995 -1.849 1.00 96.38 85 CYS A O 1
ATOM 638 N N . LYS A 1 86 ? 6.240 -28.719 0.257 1.00 96.62 86 LYS A N 1
ATOM 639 C CA . LYS A 1 86 ? 4.817 -28.612 0.632 1.00 96.62 86 LYS A CA 1
ATOM 640 C C . LYS A 1 86 ? 4.220 -27.239 0.301 1.00 96.62 86 LYS A C 1
ATOM 642 O O . LYS A 1 86 ? 3.087 -27.167 -0.158 1.00 96.62 86 LYS A O 1
ATOM 647 N N . THR A 1 87 ? 4.989 -26.167 0.489 1.00 93.06 87 THR A N 1
ATOM 648 C CA . THR A 1 87 ? 4.548 -24.795 0.208 1.00 93.06 87 THR A CA 1
ATOM 649 C C . THR A 1 87 ? 4.314 -24.559 -1.280 1.00 93.06 87 THR A C 1
ATOM 651 O O . THR A 1 87 ? 3.277 -24.020 -1.644 1.00 93.06 87 THR A O 1
ATOM 654 N N . CYS A 1 88 ? 5.231 -24.982 -2.153 1.00 90.75 88 CYS A N 1
ATOM 655 C CA . CYS A 1 88 ? 5.068 -24.827 -3.600 1.00 90.75 88 CYS A CA 1
ATOM 656 C C . CYS A 1 88 ? 4.002 -25.764 -4.170 1.00 90.75 88 CYS A C 1
ATOM 658 O O . CYS A 1 88 ? 3.351 -25.404 -5.141 1.00 90.75 88 CYS A O 1
ATOM 660 N N . LEU A 1 89 ? 3.782 -26.931 -3.563 1.00 92.56 89 LEU A N 1
ATOM 661 C CA . LEU A 1 89 ? 2.665 -27.801 -3.934 1.00 92.56 89 LEU A CA 1
ATOM 662 C C . LEU A 1 89 ? 1.310 -27.194 -3.535 1.00 92.56 89 LEU A C 1
ATOM 664 O O . LEU A 1 89 ? 0.352 -27.299 -4.294 1.00 92.56 89 LEU A O 1
ATOM 668 N N . ALA A 1 90 ? 1.232 -26.534 -2.374 1.00 92.31 90 ALA A N 1
ATOM 669 C CA . ALA A 1 90 ? 0.031 -25.821 -1.936 1.00 92.31 90 ALA A CA 1
ATOM 670 C C . ALA A 1 90 ? -0.213 -24.523 -2.730 1.00 92.31 90 ALA A C 1
ATOM 672 O O . ALA A 1 90 ? -1.359 -24.156 -2.980 1.00 92.31 90 ALA A O 1
ATOM 673 N N . PHE A 1 91 ? 0.862 -23.845 -3.142 1.00 86.94 91 PHE A N 1
ATOM 674 C CA . PHE A 1 91 ? 0.837 -22.573 -3.866 1.00 86.94 91 PHE A CA 1
ATOM 675 C C . PHE A 1 91 ? 1.753 -22.645 -5.095 1.00 86.94 91 PHE A C 1
ATOM 677 O O . PHE A 1 91 ? 2.855 -22.078 -5.081 1.00 86.94 91 PHE A O 1
ATOM 684 N N . PRO A 1 92 ? 1.337 -23.359 -6.158 1.00 87.00 92 PRO A N 1
ATOM 685 C CA . PRO A 1 92 ? 2.163 -23.519 -7.344 1.00 87.00 92 PRO A CA 1
ATOM 686 C C . PRO 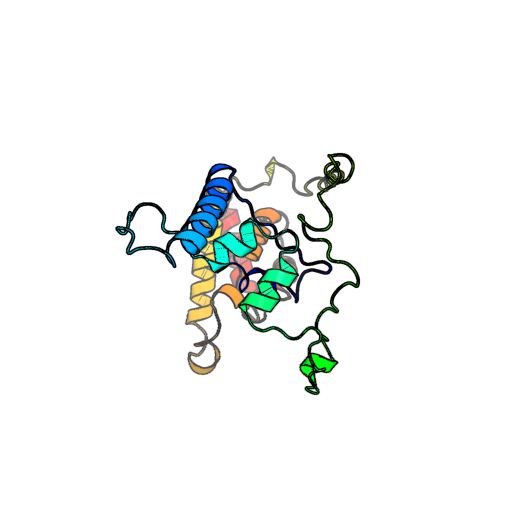A 1 92 ? 2.464 -22.159 -7.988 1.00 87.00 92 PRO A C 1
ATOM 688 O O . PRO A 1 92 ? 1.604 -21.270 -8.001 1.00 87.00 92 PRO A O 1
ATOM 691 N N . PRO A 1 93 ? 3.678 -21.959 -8.537 1.00 84.00 93 PRO A N 1
ATOM 692 C CA . PRO A 1 93 ? 3.979 -20.770 -9.314 1.00 84.00 93 PRO A CA 1
ATOM 693 C C . PRO A 1 93 ? 2.985 -20.591 -10.466 1.00 84.00 93 PRO A C 1
ATOM 695 O O . PRO A 1 93 ? 2.553 -21.564 -11.079 1.00 84.00 93 PRO A O 1
ATOM 698 N N . ALA A 1 94 ? 2.652 -19.339 -10.790 1.00 83.31 94 ALA A N 1
ATOM 699 C CA . ALA A 1 94 ? 1.834 -19.047 -11.961 1.00 83.31 94 ALA A CA 1
ATOM 700 C C . ALA A 1 94 ? 2.498 -19.619 -13.223 1.00 83.31 94 ALA A C 1
ATOM 702 O O . ALA A 1 94 ? 3.680 -19.367 -13.469 1.00 83.31 94 ALA A O 1
ATOM 703 N N . THR A 1 95 ? 1.729 -20.370 -14.008 1.00 84.94 95 THR A N 1
ATOM 704 C CA . THR A 1 95 ? 2.184 -20.926 -15.281 1.00 84.94 95 THR A CA 1
ATOM 705 C C . THR A 1 95 ? 2.401 -19.810 -16.293 1.00 84.94 95 THR A C 1
ATOM 707 O O . THR A 1 95 ? 1.665 -18.818 -16.343 1.00 84.94 95 THR A O 1
ATOM 710 N N . ARG A 1 96 ? 3.437 -19.961 -17.120 1.00 84.00 96 ARG A N 1
ATOM 711 C CA . ARG A 1 96 ? 3.698 -19.029 -18.213 1.00 84.00 96 ARG A CA 1
ATOM 712 C C . ARG A 1 96 ? 2.564 -19.136 -19.242 1.00 84.00 96 ARG A C 1
ATOM 714 O O . ARG A 1 96 ? 2.233 -20.251 -19.644 1.00 84.00 96 ARG A O 1
ATOM 721 N N . PRO A 1 97 ? 1.955 -18.022 -19.683 1.00 87.94 97 PRO A N 1
ATOM 722 C CA . PRO A 1 97 ? 0.955 -18.086 -20.741 1.00 87.94 97 PRO A CA 1
ATOM 723 C C . PRO A 1 97 ? 1.600 -18.560 -22.051 1.00 87.94 97 PRO A C 1
ATOM 725 O O . PRO A 1 97 ? 2.742 -18.205 -22.336 1.00 87.94 97 PRO A O 1
ATOM 728 N N . ALA A 1 98 ? 0.850 -19.305 -22.871 1.00 88.69 98 ALA A N 1
ATOM 729 C CA . ALA A 1 98 ? 1.323 -19.804 -24.170 1.00 88.69 98 ALA A CA 1
ATOM 730 C C . ALA A 1 98 ? 1.770 -18.678 -25.124 1.00 88.69 98 ALA A C 1
ATOM 732 O O . ALA A 1 98 ? 2.659 -18.867 -25.949 1.00 88.69 98 ALA A O 1
ATOM 733 N N . HIS A 1 99 ? 1.176 -17.489 -24.980 1.00 90.88 99 HIS A N 1
ATOM 734 C CA . HIS A 1 99 ? 1.543 -16.292 -25.727 1.00 90.88 99 HIS A CA 1
ATOM 735 C C . HIS A 1 99 ? 1.829 -15.133 -24.772 1.00 90.88 99 HIS A C 1
ATOM 737 O O . HIS A 1 99 ? 1.082 -14.883 -23.820 1.00 90.88 99 HIS A O 1
ATOM 743 N N . CYS A 1 100 ? 2.911 -14.401 -25.038 1.00 91.25 100 CYS A N 1
ATOM 744 C CA . CYS A 1 100 ? 3.265 -13.222 -24.263 1.00 91.25 100 CYS A CA 1
ATOM 745 C C . CYS A 1 100 ? 2.252 -12.094 -24.505 1.00 91.25 100 CYS A C 1
ATOM 747 O O . CYS A 1 100 ? 1.974 -11.728 -25.644 1.00 91.25 100 CYS A O 1
ATOM 749 N N . ARG A 1 101 ? 1.731 -11.511 -23.420 1.00 91.25 101 ARG A N 1
ATOM 750 C CA . ARG A 1 101 ? 0.789 -10.377 -23.450 1.00 91.25 101 ARG A CA 1
ATOM 751 C C . ARG A 1 101 ? 1.444 -9.059 -23.021 1.00 91.25 101 ARG A C 1
ATOM 753 O O . ARG A 1 101 ? 0.760 -8.178 -22.509 1.00 91.25 101 ARG A O 1
ATOM 760 N N . CYS A 1 102 ? 2.771 -8.935 -23.129 1.00 92.38 102 CYS A N 1
ATOM 761 C CA . CYS A 1 102 ? 3.433 -7.663 -22.844 1.00 92.38 102 CYS A CA 1
ATOM 762 C C . CYS A 1 102 ? 3.167 -6.655 -23.967 1.00 92.38 102 CYS A C 1
ATOM 764 O O . CYS A 1 102 ? 2.942 -7.046 -25.109 1.00 92.38 102 CYS A O 1
ATOM 766 N N . SER A 1 103 ? 3.298 -5.365 -23.653 1.00 90.25 103 SER A N 1
ATOM 767 C CA . SER A 1 103 ? 2.980 -4.256 -24.566 1.00 90.25 103 SER A CA 1
ATOM 768 C C . SER A 1 103 ? 3.755 -4.238 -25.894 1.00 90.25 103 SER A C 1
ATOM 770 O O . SER A 1 103 ? 3.432 -3.436 -26.755 1.00 90.25 103 SER A O 1
ATOM 772 N N . GLY A 1 104 ? 4.818 -5.036 -26.042 1.00 91.06 104 GLY A N 1
ATOM 773 C CA . GLY A 1 104 ? 5.537 -5.186 -27.310 1.00 91.06 104 GLY A CA 1
ATOM 774 C C . GLY A 1 104 ? 5.060 -6.374 -28.160 1.00 91.06 104 GLY A C 1
ATOM 775 O O . GLY A 1 104 ? 4.924 -6.216 -29.361 1.00 91.06 104 GLY A O 1
ATOM 776 N N . CYS A 1 105 ? 4.715 -7.524 -27.560 1.00 93.06 105 CYS A N 1
ATOM 777 C CA . CYS A 1 105 ? 4.191 -8.690 -28.291 1.00 93.06 105 CYS A CA 1
ATOM 778 C C . CYS A 1 105 ? 2.724 -8.545 -28.685 1.00 93.06 105 CYS A C 1
ATOM 780 O O . CYS A 1 105 ? 2.307 -9.026 -29.734 1.00 93.06 105 CYS A O 1
ATOM 782 N N . LEU A 1 106 ? 1.941 -7.920 -27.811 1.00 89.69 106 LEU A N 1
ATOM 783 C CA . LEU A 1 106 ? 0.558 -7.573 -28.069 1.00 89.69 106 LEU A CA 1
ATOM 784 C C . LEU A 1 106 ? 0.436 -6.083 -27.755 1.00 89.69 106 LEU A C 1
ATOM 786 O O . LEU A 1 106 ? 0.159 -5.738 -26.600 1.00 89.69 106 LEU A O 1
ATOM 790 N N . PRO A 1 107 ? 0.736 -5.206 -28.737 1.00 81.69 107 PRO A N 1
ATOM 791 C CA . PRO A 1 107 ? 0.532 -3.777 -28.585 1.00 81.69 107 PRO A CA 1
ATOM 792 C C . PRO A 1 107 ? -0.875 -3.541 -28.066 1.00 81.69 107 PRO A C 1
ATOM 794 O O . PRO A 1 107 ? -1.824 -4.197 -28.498 1.00 81.69 107 PRO A O 1
ATOM 797 N N . GLU A 1 108 ? -0.988 -2.653 -27.089 1.00 74.94 108 GLU A N 1
ATOM 798 C CA . GLU A 1 108 ? -2.272 -2.285 -26.520 1.00 74.94 108 GLU A CA 1
ATOM 799 C C . GLU A 1 108 ? -3.145 -1.740 -27.653 1.00 74.94 108 GLU A C 1
ATOM 801 O O . GLU A 1 108 ? -2.904 -0.648 -28.164 1.00 74.94 108 GLU A O 1
ATOM 806 N N . VAL A 1 109 ? -4.084 -2.562 -28.131 1.00 64.12 109 VAL A N 1
ATOM 807 C CA . VAL A 1 109 ? -4.960 -2.191 -29.241 1.00 64.12 109 VAL A CA 1
ATOM 808 C C . VAL A 1 109 ? -5.804 -1.017 -28.747 1.00 64.12 109 VAL A C 1
ATOM 810 O O . VAL A 1 109 ? -6.441 -1.118 -27.699 1.00 64.12 109 VAL A O 1
ATOM 813 N N . SER A 1 110 ? -5.692 0.097 -29.470 1.00 55.34 110 SER A N 1
ATOM 814 C CA . SER A 1 110 ? -6.249 1.433 -29.219 1.00 55.34 110 SER A CA 1
ATOM 815 C C . SER A 1 110 ? -7.516 1.477 -28.360 1.00 55.34 110 SER A C 1
ATOM 817 O O . SER A 1 110 ? -8.479 0.804 -28.705 1.00 55.34 110 SER A O 1
ATOM 819 N N . ASP A 1 111 ? -7.488 2.320 -27.316 1.00 55.62 111 ASP A N 1
ATOM 820 C CA . ASP A 1 111 ? -8.540 2.981 -26.505 1.00 55.62 111 ASP A CA 1
ATOM 821 C C . ASP A 1 111 ? -9.869 2.265 -26.158 1.00 55.62 111 ASP A C 1
ATOM 823 O O . ASP A 1 111 ? -10.398 2.476 -25.065 1.00 55.62 111 ASP A O 1
ATOM 827 N N . GLU A 1 112 ? -10.414 1.384 -26.991 1.00 56.41 112 GLU A N 1
ATOM 828 C CA . GLU A 1 112 ? -11.695 0.700 -26.779 1.00 56.41 112 GLU A CA 1
ATOM 829 C C . GLU A 1 112 ? -11.640 -0.330 -25.638 1.00 56.41 112 GLU A C 1
ATOM 831 O O . GLU A 1 112 ? -12.621 -0.516 -24.918 1.00 56.41 112 GLU A O 1
ATOM 836 N N . LEU A 1 113 ? -10.479 -0.954 -25.399 1.00 52.59 113 LEU A N 1
ATOM 837 C CA . LEU A 1 113 ? -10.285 -1.920 -24.304 1.00 52.59 113 LEU A CA 1
ATOM 838 C C . LEU A 1 113 ? -9.971 -1.268 -22.947 1.00 52.59 113 LEU A C 1
ATOM 840 O O . LEU A 1 113 ? -9.976 -1.953 -21.921 1.00 52.59 113 LEU A O 1
ATOM 844 N N . TYR A 1 114 ? -9.729 0.045 -22.935 1.00 57.31 114 TYR A N 1
ATOM 845 C CA . TYR A 1 114 ? -9.523 0.847 -21.727 1.00 57.31 114 TYR A CA 1
ATOM 846 C C . TYR A 1 114 ? -10.634 1.864 -21.513 1.00 57.31 114 TYR A C 1
ATOM 848 O O . TYR A 1 114 ? -10.408 2.875 -20.840 1.00 57.31 114 TYR A O 1
ATOM 856 N N . ALA A 1 115 ? -11.845 1.590 -22.018 1.00 61.62 115 ALA A N 1
ATOM 857 C CA . ALA A 1 115 ? -13.028 2.259 -21.501 1.00 61.62 115 ALA A CA 1
ATOM 858 C C . ALA A 1 115 ? -12.915 2.225 -19.967 1.00 61.62 115 ALA A C 1
ATOM 860 O O . ALA A 1 115 ? -12.778 1.129 -19.405 1.00 61.62 115 ALA A O 1
ATOM 861 N N . PRO A 1 116 ? -12.832 3.391 -19.292 1.00 62.38 116 PRO A N 1
ATOM 862 C CA . PRO A 1 116 ? -12.580 3.427 -17.865 1.00 62.38 116 PRO A CA 1
ATOM 863 C C . PRO A 1 116 ? -13.614 2.520 -17.229 1.00 62.38 116 PRO A C 1
ATOM 865 O O . PRO A 1 116 ? -14.808 2.721 -17.473 1.00 62.38 116 PRO A O 1
ATOM 868 N N . LEU A 1 117 ? -13.144 1.499 -16.493 1.00 67.38 117 LEU A N 1
ATOM 869 C CA . LEU A 1 117 ? -14.024 0.561 -15.802 1.00 67.38 117 LEU A CA 1
ATOM 870 C C . LEU A 1 117 ? -15.152 1.389 -15.193 1.00 67.38 117 LEU A C 1
ATOM 872 O O . LEU A 1 117 ? -14.831 2.405 -14.556 1.00 67.38 117 LEU A O 1
ATOM 876 N N . PRO A 1 118 ? -16.429 1.050 -15.467 1.00 72.06 118 PRO A N 1
ATOM 877 C CA . PRO A 1 118 ? -17.553 1.863 -15.038 1.00 72.06 118 PRO A CA 1
ATOM 878 C C . PRO A 1 118 ? -17.328 2.174 -13.571 1.00 72.06 118 PRO A C 1
ATOM 880 O O . PRO A 1 118 ? -17.245 1.252 -12.763 1.00 72.06 118 PRO A O 1
ATOM 883 N N . LYS A 1 119 ? -17.086 3.460 -13.267 1.00 76.12 119 LYS A N 1
ATOM 884 C CA . LYS A 1 119 ? -16.700 3.885 -11.921 1.00 76.12 119 LYS A CA 1
ATOM 885 C C . LYS A 1 119 ? -17.768 3.327 -11.007 1.00 76.12 119 LYS A C 1
ATOM 887 O O . LYS A 1 119 ? -18.915 3.770 -11.100 1.00 76.12 119 LYS A O 1
ATOM 892 N N . GLU A 1 120 ? -17.409 2.337 -10.193 1.00 76.00 120 GLU A N 1
ATOM 893 C CA . GLU A 1 120 ? -18.356 1.760 -9.257 1.00 76.00 120 GLU A CA 1
ATOM 894 C C . GLU A 1 120 ? -18.924 2.933 -8.474 1.00 76.00 120 GLU A C 1
ATOM 896 O O . GLU A 1 120 ? -18.178 3.751 -7.917 1.00 76.00 120 GLU A O 1
ATOM 901 N N . LYS A 1 121 ? -20.248 3.102 -8.554 1.00 77.06 121 LYS A N 1
ATOM 902 C CA . LYS A 1 121 ? -20.923 4.153 -7.808 1.00 77.06 121 LYS A CA 1
ATOM 903 C C . LYS A 1 121 ? -20.600 3.858 -6.356 1.00 77.06 121 LYS A C 1
ATOM 905 O O . LYS A 1 121 ? -21.112 2.886 -5.808 1.00 77.06 121 LYS A O 1
ATOM 910 N N . LYS A 1 122 ? -19.700 4.655 -5.773 1.00 75.62 122 LYS A N 1
ATOM 911 C CA . LYS A 1 122 ? -19.339 4.521 -4.365 1.00 75.62 122 LYS A CA 1
ATOM 912 C C . LYS A 1 122 ? -20.646 4.492 -3.596 1.00 75.62 122 LYS A C 1
ATOM 914 O O . LYS A 1 122 ? -21.480 5.380 -3.802 1.00 75.62 122 LYS A O 1
ATOM 919 N N . ALA A 1 123 ? -20.832 3.454 -2.784 1.00 77.75 123 ALA A N 1
ATOM 920 C CA . ALA A 1 123 ? -22.010 3.352 -1.946 1.00 77.75 123 ALA A CA 1
ATOM 921 C C . ALA A 1 123 ? -22.192 4.694 -1.216 1.00 77.75 123 ALA A C 1
ATOM 923 O O . ALA A 1 123 ? -21.193 5.296 -0.796 1.00 77.75 123 ALA A O 1
ATOM 924 N N . PRO A 1 124 ? -23.424 5.222 -1.138 1.00 79.50 124 PRO A N 1
ATOM 925 C CA . PRO A 1 124 ? -23.666 6.459 -0.420 1.00 79.50 124 PRO A CA 1
ATOM 926 C C . PRO A 1 124 ? -23.092 6.308 0.988 1.00 79.50 124 PRO A C 1
ATOM 928 O O . PRO A 1 124 ? -23.381 5.337 1.680 1.00 79.50 124 PRO A O 1
ATOM 931 N N . ASN A 1 125 ? -22.227 7.244 1.382 1.00 81.25 125 ASN A N 1
ATOM 932 C CA . ASN A 1 125 ? -21.618 7.222 2.706 1.00 81.25 125 ASN A CA 1
ATOM 933 C C . ASN A 1 125 ? -22.725 7.160 3.763 1.00 81.25 125 ASN A C 1
ATOM 935 O O . ASN A 1 125 ? -23.522 8.092 3.866 1.00 81.25 125 ASN A O 1
ATOM 939 N N . GLU A 1 126 ? -22.717 6.101 4.571 1.00 90.69 126 GLU A N 1
ATOM 940 C CA . GLU A 1 126 ? -23.730 5.826 5.601 1.00 90.69 126 GLU A CA 1
ATOM 941 C C . GLU A 1 126 ? -23.820 6.938 6.663 1.00 90.69 126 GLU A C 1
ATOM 943 O O . GLU A 1 126 ? -24.824 7.069 7.357 1.00 90.69 126 GLU A O 1
ATOM 948 N N . ILE A 1 127 ? -22.773 7.763 6.788 1.00 90.50 127 ILE A N 1
ATOM 949 C CA . ILE A 1 127 ? -22.651 8.791 7.822 1.00 90.50 127 ILE A CA 1
ATOM 950 C C . ILE A 1 127 ? -23.068 10.165 7.272 1.00 90.50 127 ILE A C 1
ATOM 952 O O . ILE A 1 127 ? -22.414 10.672 6.339 1.00 90.50 127 ILE A O 1
ATOM 956 N N . PRO A 1 128 ? -24.084 10.817 7.877 1.00 92.12 128 PRO A N 1
ATOM 957 C CA . PRO A 1 128 ? -24.476 12.185 7.549 1.00 92.12 128 PRO A CA 1
ATOM 958 C C . PRO A 1 128 ? -23.299 13.155 7.649 1.00 92.12 128 PRO A C 1
ATOM 960 O O . PRO A 1 128 ? -22.468 13.043 8.548 1.00 92.12 128 PRO A O 1
ATOM 963 N N . GLN A 1 129 ? -23.229 14.141 6.752 1.00 91.44 129 GLN A N 1
ATOM 964 C CA . GLN A 1 129 ? -22.105 15.084 6.699 1.00 91.44 129 GLN A CA 1
ATOM 965 C C . GLN A 1 129 ? -21.895 15.848 8.017 1.00 91.44 129 GLN A C 1
ATOM 967 O O . GLN A 1 129 ? -20.751 16.063 8.403 1.00 91.44 129 GLN A O 1
ATOM 972 N N . SER A 1 130 ? -22.973 16.182 8.732 1.00 92.88 130 SER A N 1
ATOM 973 C CA . SER A 1 130 ? -22.932 16.863 10.035 1.00 92.88 130 SER A CA 1
ATOM 974 C C . SER A 1 130 ? -22.279 16.045 11.152 1.00 92.88 130 SER A C 1
ATOM 976 O O . SER A 1 130 ? -21.881 16.607 12.165 1.00 92.88 130 SER A O 1
ATOM 978 N N . GLN A 1 131 ? -22.160 14.726 10.982 1.00 93.19 131 GLN A N 1
ATOM 979 C CA . GLN A 1 131 ? -21.533 13.828 11.953 1.00 93.19 131 GLN A CA 1
ATOM 980 C C . GLN A 1 131 ? -20.096 13.452 11.575 1.00 93.19 131 GLN A C 1
ATOM 982 O O . GLN A 1 131 ? -19.449 12.696 12.301 1.00 93.19 131 GLN A O 1
ATOM 987 N N . ARG A 1 132 ? -19.591 13.929 10.431 1.00 93.88 132 ARG A N 1
ATOM 988 C CA . ARG A 1 132 ? -18.237 13.605 9.977 1.00 93.88 132 ARG A CA 1
ATOM 989 C C . ARG A 1 132 ? -17.226 14.488 10.689 1.00 93.88 132 ARG A C 1
ATOM 991 O O . ARG A 1 132 ? -17.389 15.702 10.756 1.00 93.88 132 ARG A O 1
ATOM 998 N N . LEU A 1 133 ? -16.137 13.874 11.139 1.00 95.31 133 LEU A N 1
ATOM 999 C CA . LEU A 1 133 ? -14.982 14.611 11.633 1.00 95.31 133 LEU A CA 1
ATOM 1000 C C . LEU A 1 133 ? -14.374 15.466 10.515 1.00 95.31 133 LEU A C 1
ATOM 1002 O O . LEU A 1 133 ? -14.221 15.011 9.373 1.00 95.31 133 LEU A O 1
ATOM 1006 N N . THR A 1 134 ? -13.990 16.695 10.857 1.00 95.12 134 THR A N 1
ATOM 1007 C CA . THR A 1 134 ? -13.206 17.553 9.961 1.00 95.12 134 THR A CA 1
ATOM 1008 C C . THR A 1 134 ? -11.792 16.987 9.787 1.00 95.12 134 THR A C 1
ATOM 1010 O O . THR A 1 134 ? -11.325 16.183 10.595 1.00 95.12 134 THR A O 1
ATOM 1013 N N . LYS A 1 135 ? -11.078 17.399 8.729 1.00 95.69 135 LYS A N 1
ATOM 1014 C CA . LYS A 1 135 ? -9.706 16.918 8.478 1.00 95.69 135 LYS A CA 1
ATOM 1015 C C . LYS A 1 135 ? -8.753 17.166 9.665 1.00 95.69 135 LYS A C 1
ATOM 1017 O O . LYS A 1 135 ? -8.069 16.216 10.035 1.00 95.69 135 LYS A O 1
ATOM 1022 N N . PRO A 1 136 ? -8.726 18.360 10.298 1.00 96.56 136 PRO A N 1
ATOM 1023 C CA . PRO A 1 136 ? -7.876 18.591 11.468 1.00 96.56 136 PRO A CA 1
ATOM 1024 C C . PRO A 1 136 ? -8.213 17.674 12.650 1.00 96.56 136 PRO A C 1
ATOM 1026 O O . PRO A 1 136 ? -7.312 17.133 13.280 1.00 96.56 136 PRO A O 1
ATOM 1029 N N . MET A 1 137 ? -9.503 17.433 12.910 1.00 96.50 137 MET A N 1
ATOM 1030 C CA . MET A 1 137 ? -9.939 16.549 14.000 1.00 96.50 137 MET A CA 1
ATOM 1031 C C . MET A 1 137 ? -9.518 15.099 13.759 1.00 96.50 137 MET A C 1
ATOM 1033 O O . MET A 1 137 ? -9.076 14.429 14.686 1.00 96.50 137 MET A O 1
ATOM 1037 N N . LYS A 1 138 ? -9.611 14.620 12.509 1.00 97.12 138 LYS A N 1
ATOM 1038 C CA . LYS A 1 138 ? -9.111 13.289 12.139 1.00 97.12 138 LYS A CA 1
ATOM 1039 C C . LYS A 1 138 ? -7.604 13.182 12.335 1.00 97.12 138 LYS A C 1
ATOM 1041 O O . LYS A 1 138 ? -7.149 12.185 12.876 1.00 97.12 138 LYS A O 1
ATOM 1046 N N . ALA A 1 139 ? -6.845 14.197 11.922 1.00 97.12 139 ALA A N 1
ATOM 1047 C CA . ALA A 1 139 ? -5.395 14.206 12.096 1.00 97.12 139 ALA A CA 1
ATOM 1048 C C . ALA A 1 139 ? -5.003 14.139 13.581 1.00 97.12 139 ALA A C 1
ATOM 1050 O O . ALA A 1 139 ? -4.179 13.310 13.951 1.00 97.12 139 ALA A O 1
ATOM 1051 N N . ALA A 1 140 ? -5.651 14.936 14.438 1.00 97.56 140 ALA A N 1
ATOM 1052 C CA . ALA A 1 140 ? -5.431 14.886 15.883 1.00 97.56 140 ALA A CA 1
ATOM 1053 C C . ALA A 1 140 ? -5.816 13.523 16.489 1.00 97.56 140 ALA A C 1
ATOM 1055 O O . ALA A 1 140 ? -5.063 12.970 17.286 1.00 97.56 140 ALA A O 1
ATOM 1056 N N . GLY A 1 141 ? -6.950 12.948 16.073 1.00 97.44 141 GLY A N 1
ATOM 1057 C CA . GLY A 1 141 ? -7.369 11.614 16.507 1.00 97.44 141 GLY A CA 1
ATOM 1058 C C . GLY A 1 141 ? -6.388 10.512 16.095 1.00 97.44 141 GLY A C 1
ATOM 1059 O O . GLY A 1 141 ? -6.104 9.626 16.892 1.00 97.44 141 GLY A O 1
ATOM 1060 N N . ILE A 1 142 ? -5.818 10.591 14.887 1.00 98.31 142 ILE A N 1
ATOM 1061 C CA . ILE A 1 142 ? -4.790 9.644 14.425 1.00 98.31 142 ILE A CA 1
ATOM 1062 C C . ILE A 1 142 ? -3.532 9.732 15.293 1.00 98.31 142 ILE A C 1
ATOM 1064 O O . ILE A 1 142 ? -3.008 8.690 15.667 1.00 98.31 142 ILE A O 1
ATOM 1068 N N . ILE A 1 143 ? -3.076 10.934 15.657 1.00 98.06 143 ILE A N 1
ATOM 1069 C CA . ILE A 1 143 ? -1.906 11.099 16.540 1.00 98.06 143 ILE A CA 1
ATOM 1070 C C . ILE A 1 143 ? -2.149 10.403 17.887 1.00 98.06 143 ILE A C 1
ATOM 1072 O O . ILE A 1 143 ? -1.317 9.622 18.335 1.00 98.06 143 ILE A O 1
ATOM 1076 N N . GLN A 1 144 ? -3.325 10.602 18.486 1.00 98.38 144 GLN A N 1
ATOM 1077 C CA . GLN A 1 144 ? -3.690 9.957 19.753 1.00 98.38 144 GLN A CA 1
ATOM 1078 C C . GLN A 1 144 ? -3.769 8.425 19.633 1.00 98.38 144 GLN A C 1
ATOM 1080 O O . GLN A 1 144 ? -3.333 7.702 20.524 1.00 98.38 144 GLN A O 1
ATOM 1085 N N . LEU A 1 145 ? -4.263 7.901 18.506 1.00 98.25 145 LEU A N 1
ATOM 1086 C CA . LEU A 1 145 ? -4.256 6.458 18.242 1.00 98.25 145 LEU A CA 1
ATOM 1087 C C . LEU A 1 145 ? -2.843 5.894 18.026 1.00 98.25 145 LEU A C 1
ATOM 1089 O O . LEU A 1 145 ? -2.592 4.740 18.367 1.00 98.25 145 LEU A O 1
ATOM 1093 N N . GLN A 1 146 ? -1.919 6.680 17.472 1.00 98.19 146 GLN A N 1
ATOM 1094 C CA . GLN A 1 146 ? -0.512 6.293 17.340 1.00 98.19 146 GLN A CA 1
ATOM 1095 C C . GLN A 1 146 ? 0.192 6.245 18.699 1.00 98.19 146 GLN A C 1
ATOM 1097 O O . GLN A 1 146 ? 0.956 5.313 18.942 1.00 98.19 146 GLN A O 1
ATOM 1102 N N . GLU A 1 147 ? -0.091 7.197 19.588 1.00 97.94 147 GLU A N 1
ATOM 1103 C CA . GLU A 1 147 ? 0.400 7.184 20.973 1.00 97.94 147 GLU A CA 1
ATOM 1104 C C . GLU A 1 147 ? -0.133 5.967 21.739 1.00 97.94 147 GLU A C 1
ATOM 1106 O O . GLU A 1 147 ? 0.637 5.253 22.376 1.00 97.94 147 GLU A O 1
ATOM 1111 N N . PHE A 1 148 ? -1.421 5.661 21.589 1.00 98.00 148 PHE A N 1
ATOM 1112 C CA . PHE A 1 148 ? -2.026 4.459 22.165 1.00 98.00 148 PHE A CA 1
ATOM 1113 C C . PHE A 1 148 ? -1.430 3.157 21.604 1.00 98.00 148 PHE A C 1
ATOM 1115 O O . PHE A 1 148 ? -1.179 2.203 22.332 1.00 98.00 148 PHE A O 1
ATOM 1122 N N . ARG A 1 149 ? -1.128 3.108 20.302 1.00 97.69 149 ARG A N 1
ATOM 1123 C CA . ARG A 1 149 ? -0.415 1.966 19.710 1.00 97.69 149 ARG A CA 1
ATOM 1124 C C . ARG A 1 149 ? 0.960 1.764 20.347 1.00 97.69 149 ARG A C 1
ATOM 1126 O O . ARG A 1 149 ? 1.356 0.626 20.583 1.00 97.69 149 ARG A O 1
ATOM 1133 N N . LEU A 1 150 ? 1.685 2.855 20.595 1.00 96.06 150 LEU A N 1
ATOM 1134 C CA . LEU A 1 150 ? 2.981 2.801 21.265 1.00 96.06 150 LEU A CA 1
ATOM 1135 C C . LEU A 1 150 ? 2.838 2.307 22.706 1.00 96.06 150 LEU A C 1
ATOM 1137 O O . LEU A 1 150 ? 3.651 1.487 23.118 1.00 96.06 150 LEU A O 1
ATOM 1141 N N . SER A 1 151 ? 1.816 2.746 23.450 1.00 96.62 151 SER A N 1
ATOM 1142 C CA . SER A 1 151 ? 1.626 2.294 24.835 1.00 96.62 151 SER A CA 1
ATOM 1143 C C . SER A 1 151 ? 1.405 0.785 24.918 1.00 96.62 151 SER A C 1
ATOM 1145 O O . SER A 1 151 ? 2.098 0.133 25.691 1.00 96.62 151 SER A O 1
ATOM 1147 N N . ILE A 1 152 ? 0.559 0.211 24.053 1.00 95.25 152 ILE A N 1
ATOM 1148 C CA . ILE A 1 152 ? 0.356 -1.249 24.004 1.00 95.25 152 ILE A CA 1
ATOM 1149 C C . ILE A 1 152 ? 1.675 -1.979 23.710 1.00 95.25 152 ILE A C 1
ATOM 1151 O O . ILE A 1 152 ? 1.994 -2.979 24.349 1.00 95.25 152 ILE A O 1
ATOM 1155 N N . TRP A 1 153 ? 2.451 -1.471 22.747 1.00 94.12 153 TRP A N 1
ATOM 1156 C CA . TRP A 1 153 ? 3.730 -2.072 22.368 1.00 94.12 153 TRP A CA 1
ATOM 1157 C C . TRP A 1 153 ? 4.756 -2.040 23.513 1.00 94.12 153 TRP A C 1
ATOM 1159 O O . TRP A 1 153 ? 5.502 -2.998 23.689 1.00 94.12 153 TRP A O 1
ATOM 1169 N N . PHE A 1 154 ? 4.782 -0.965 24.310 1.00 92.50 154 PHE A N 1
ATOM 1170 C CA . PHE A 1 154 ? 5.674 -0.839 25.470 1.00 92.50 154 PHE A CA 1
ATOM 1171 C C . PHE A 1 154 ? 5.217 -1.637 26.699 1.00 92.50 154 PHE A C 1
ATOM 1173 O O . PHE A 1 154 ? 6.047 -1.973 27.542 1.00 92.50 154 PHE A O 1
ATOM 1180 N N . GLU A 1 155 ? 3.921 -1.910 26.841 1.00 92.75 155 GLU A N 1
ATOM 1181 C CA . GLU A 1 155 ? 3.379 -2.672 27.973 1.00 92.75 155 GLU A CA 1
ATOM 1182 C C . GLU A 1 155 ? 3.638 -4.177 27.862 1.00 92.75 155 GLU A C 1
ATOM 1184 O O . GLU A 1 155 ? 3.676 -4.882 28.876 1.00 92.75 155 GLU A O 1
ATOM 1189 N N . GLY A 1 156 ? 3.811 -4.696 26.649 1.00 88.94 156 GLY A N 1
ATOM 1190 C CA . GLY A 1 156 ? 4.079 -6.112 26.473 1.00 88.94 156 GLY A CA 1
ATOM 1191 C C . GLY A 1 156 ? 5.512 -6.515 26.796 1.00 88.94 156 GLY A C 1
ATOM 1192 O O . GLY A 1 156 ? 6.445 -5.721 26.798 1.00 88.94 156 GLY A O 1
ATOM 1193 N N . SER A 1 157 ? 5.698 -7.805 27.083 1.00 80.88 157 SER A N 1
ATOM 1194 C CA . SER A 1 157 ? 7.021 -8.308 27.446 1.00 80.88 157 SER A CA 1
ATOM 1195 C C . SER A 1 157 ? 7.971 -8.298 26.244 1.00 80.88 157 SER A C 1
ATOM 1197 O O . SER A 1 157 ? 7.623 -8.813 25.173 1.00 80.88 157 SER A O 1
ATOM 1199 N N . ASP A 1 158 ? 9.198 -7.805 26.449 1.00 80.69 158 ASP A N 1
ATOM 1200 C CA . ASP A 1 158 ? 10.275 -7.803 25.444 1.00 80.69 158 ASP A CA 1
ATOM 1201 C C . ASP A 1 158 ? 10.471 -9.186 24.798 1.00 80.69 158 ASP A C 1
ATOM 1203 O O . ASP A 1 158 ? 10.745 -9.299 23.603 1.00 80.69 158 ASP A O 1
ATOM 1207 N N . LEU A 1 159 ? 10.269 -10.255 25.579 1.00 72.88 159 LEU A N 1
ATOM 1208 C CA . LEU A 1 159 ? 10.436 -11.645 25.148 1.00 72.88 159 LEU A CA 1
ATOM 1209 C C . LEU A 1 159 ? 9.382 -12.103 24.132 1.00 72.88 159 LEU A C 1
ATOM 1211 O O . LEU A 1 159 ? 9.675 -12.960 23.300 1.00 72.88 159 LEU A O 1
ATOM 1215 N N . THR A 1 160 ? 8.163 -11.565 24.196 1.00 77.31 160 THR A N 1
ATOM 1216 C CA . THR A 1 160 ? 7.056 -11.960 23.308 1.00 77.31 160 THR A CA 1
ATOM 1217 C C . THR A 1 160 ? 6.817 -10.967 22.180 1.00 77.31 160 THR A C 1
ATOM 1219 O O . THR A 1 160 ? 6.337 -11.361 21.121 1.00 77.31 160 THR A O 1
ATOM 1222 N N . GLN A 1 161 ? 7.130 -9.687 22.395 1.00 76.62 161 GLN A N 1
ATOM 1223 C CA . GLN A 1 161 ? 6.733 -8.606 21.490 1.00 76.62 161 GLN A CA 1
ATOM 1224 C C . GLN A 1 161 ? 7.904 -7.874 20.829 1.00 76.62 161 GLN A C 1
ATOM 1226 O O . GLN A 1 161 ? 7.679 -7.185 19.838 1.00 76.62 161 GLN A O 1
ATOM 1231 N N . GLY A 1 162 ? 9.151 -8.083 21.272 1.00 76.62 162 GLY A N 1
ATOM 1232 C CA . GLY A 1 162 ? 10.314 -7.336 20.772 1.00 76.62 162 GLY A CA 1
ATOM 1233 C C . GLY A 1 162 ? 10.608 -7.485 19.271 1.00 76.62 162 GLY A C 1
ATOM 1234 O O . GLY A 1 162 ? 11.333 -6.671 18.706 1.00 76.62 162 GLY A O 1
ATOM 1235 N N . LEU A 1 163 ? 10.037 -8.495 18.604 1.00 86.88 163 LEU A N 1
ATOM 1236 C CA . LEU A 1 163 ? 10.145 -8.696 17.150 1.00 86.88 163 LEU A CA 1
ATOM 1237 C C . LEU A 1 163 ? 8.853 -8.381 16.383 1.00 86.88 163 LEU A C 1
ATOM 1239 O O . LEU A 1 163 ? 8.842 -8.479 15.156 1.00 86.88 163 LEU A O 1
ATOM 1243 N N . THR A 1 164 ? 7.772 -8.028 17.080 1.00 88.44 164 THR A N 1
ATOM 1244 C CA . THR A 1 164 ? 6.480 -7.738 16.452 1.00 88.44 164 THR A CA 1
ATOM 1245 C C . THR A 1 164 ? 6.473 -6.285 15.970 1.00 88.44 164 THR A C 1
ATOM 1247 O O . THR A 1 164 ? 6.672 -5.380 16.788 1.00 88.44 164 THR A O 1
ATOM 1250 N N . PRO A 1 165 ? 6.260 -6.023 14.667 1.00 92.94 165 PRO A N 1
ATOM 1251 C CA . PRO A 1 165 ? 6.153 -4.661 14.154 1.00 92.94 165 PRO A CA 1
ATOM 1252 C C . PRO A 1 165 ? 5.004 -3.897 14.822 1.00 92.94 165 PRO A C 1
ATOM 1254 O O . PRO A 1 165 ? 3.945 -4.467 15.090 1.00 92.94 165 PRO A O 1
ATOM 1257 N N . LEU A 1 166 ? 5.174 -2.589 15.037 1.00 93.19 166 LEU A N 1
ATOM 1258 C CA . LEU A 1 166 ? 4.138 -1.740 15.645 1.00 93.19 166 LEU A CA 1
ATOM 1259 C C . LEU A 1 166 ? 2.827 -1.795 14.849 1.00 93.19 166 LEU A C 1
ATOM 1261 O O . LEU A 1 166 ? 1.739 -1.726 15.421 1.00 93.19 166 LEU A O 1
ATOM 1265 N N . GLU A 1 167 ? 2.921 -1.935 13.527 1.00 93.88 167 GLU A N 1
ATOM 1266 C CA . GLU A 1 167 ? 1.780 -1.999 12.621 1.00 93.88 167 GLU A CA 1
ATOM 1267 C C . GLU A 1 167 ? 0.860 -3.196 12.892 1.00 93.88 167 GLU A C 1
ATOM 1269 O O . GLU A 1 167 ? -0.309 -3.122 12.524 1.00 93.88 167 GLU A O 1
ATOM 1274 N N . GLU A 1 168 ? 1.329 -4.266 13.545 1.00 93.81 168 GLU A N 1
ATOM 1275 C CA . GLU A 1 168 ? 0.482 -5.422 13.881 1.00 93.81 168 GLU A CA 1
ATOM 1276 C C . GLU A 1 168 ? -0.489 -5.150 15.037 1.00 93.81 168 GLU A C 1
ATOM 1278 O O . GLU A 1 168 ? -1.527 -5.809 15.139 1.00 93.81 168 GLU A O 1
ATOM 1283 N N . PHE A 1 169 ? -0.193 -4.160 15.882 1.00 95.25 169 PHE A N 1
ATOM 1284 C CA . PHE A 1 169 ? -1.065 -3.766 16.986 1.00 95.25 169 PHE A CA 1
ATOM 1285 C C . PHE A 1 169 ? -2.218 -2.917 16.467 1.00 95.25 169 PHE A C 1
ATOM 1287 O O . PHE A 1 169 ? -3.377 -3.280 16.611 1.00 95.25 169 PHE A O 1
ATOM 1294 N N . LEU A 1 170 ? -1.923 -1.812 15.785 1.00 97.44 170 LEU A N 1
ATOM 1295 C CA . LEU A 1 170 ? -2.962 -0.957 15.215 1.00 97.44 170 LEU A CA 1
ATOM 1296 C C . LEU A 1 170 ? -2.470 -0.362 13.886 1.00 97.44 170 LEU A C 1
ATOM 1298 O O . LEU A 1 170 ? -1.771 0.652 13.886 1.00 97.44 170 LEU A O 1
ATOM 1302 N N . PRO A 1 171 ? -2.786 -0.978 12.733 1.00 97.38 171 PRO A N 1
ATOM 1303 C CA . PRO A 1 171 ? -2.378 -0.451 11.437 1.00 97.38 171 PRO A CA 1
ATOM 1304 C C . PRO A 1 171 ? -3.019 0.910 11.151 1.00 97.38 171 PRO A C 1
ATOM 1306 O O . PRO A 1 171 ? -4.193 1.136 11.458 1.00 97.38 171 PRO A O 1
ATOM 1309 N N . ASP A 1 172 ? -2.300 1.785 10.449 1.00 97.62 172 ASP A N 1
ATOM 1310 C CA . ASP A 1 172 ? -2.787 3.125 10.085 1.00 97.62 172 ASP A CA 1
ATOM 1311 C C . ASP A 1 172 ? -4.106 3.082 9.288 1.00 97.62 172 ASP A C 1
ATOM 1313 O O . ASP A 1 172 ? -4.963 3.949 9.445 1.00 97.62 172 ASP A O 1
ATOM 1317 N N . VAL A 1 173 ? -4.307 2.042 8.468 1.00 96.94 173 VAL A N 1
ATOM 1318 C CA . VAL A 1 173 ? -5.554 1.824 7.710 1.00 96.94 173 VAL A CA 1
ATOM 1319 C C . VAL A 1 173 ? -6.751 1.644 8.649 1.00 96.94 173 VAL A C 1
ATOM 1321 O O . VAL A 1 173 ? -7.824 2.188 8.398 1.00 96.94 173 VAL A O 1
ATOM 1324 N N . ILE A 1 174 ? -6.557 0.934 9.762 1.00 97.94 174 ILE A N 1
ATOM 1325 C CA . ILE A 1 174 ? -7.600 0.696 10.764 1.00 97.94 174 ILE A CA 1
ATOM 1326 C C . ILE A 1 174 ? -7.841 1.955 11.601 1.00 97.94 174 ILE A C 1
ATOM 1328 O O . ILE A 1 174 ? -8.991 2.279 11.892 1.00 97.94 174 ILE A O 1
ATOM 1332 N N . MET A 1 175 ? -6.793 2.724 11.922 1.00 98.31 175 MET A N 1
ATOM 1333 C CA . MET A 1 175 ? -6.959 4.039 12.556 1.00 98.31 175 MET A CA 1
ATOM 1334 C C . MET A 1 175 ? -7.802 4.978 11.684 1.00 98.31 175 MET A C 1
ATOM 1336 O O . MET A 1 175 ? -8.725 5.628 12.179 1.00 98.31 175 MET A O 1
ATOM 1340 N N . GLN A 1 176 ? -7.522 5.022 10.377 1.00 97.50 176 GLN A N 1
ATOM 1341 C CA . GLN A 1 176 ? -8.308 5.802 9.420 1.00 97.50 176 GLN A CA 1
ATOM 1342 C C . GLN A 1 176 ? -9.759 5.321 9.368 1.00 97.50 176 GLN A C 1
ATOM 1344 O O . GLN A 1 176 ? -10.664 6.150 9.438 1.00 97.50 176 GLN A O 1
ATOM 1349 N N . GLU A 1 177 ? -9.997 4.007 9.329 1.00 96.12 177 GLU A N 1
ATOM 1350 C CA . GLU A 1 177 ? -11.353 3.453 9.350 1.00 96.12 177 GLU A CA 1
ATOM 1351 C C . GLU A 1 177 ? -12.113 3.833 10.632 1.00 96.12 177 GLU A C 1
ATOM 1353 O O . GLU A 1 177 ? -13.267 4.265 10.556 1.00 96.12 177 GLU A O 1
ATOM 1358 N N . LEU A 1 178 ? -11.472 3.745 11.802 1.00 97.19 178 LEU A N 1
ATOM 1359 C CA . LEU A 1 178 ? -12.063 4.158 13.079 1.00 97.19 178 LEU A CA 1
ATOM 1360 C C . LEU A 1 178 ? -12.429 5.649 13.082 1.00 97.19 178 LEU A C 1
ATOM 1362 O O . LEU A 1 178 ? -13.501 6.015 13.568 1.00 97.19 178 LEU A O 1
ATOM 1366 N N . MET A 1 179 ? -11.581 6.511 12.511 1.00 97.38 179 MET A N 1
ATOM 1367 C CA . MET A 1 179 ? -11.855 7.950 12.392 1.00 97.38 179 MET A CA 1
ATOM 1368 C C . MET A 1 179 ? -12.915 8.272 11.332 1.00 97.38 179 MET A C 1
ATOM 1370 O O . MET A 1 179 ? -13.697 9.214 11.493 1.00 97.38 179 MET A O 1
ATOM 1374 N N . ASP A 1 180 ? -12.982 7.498 10.252 1.00 94.75 180 ASP A N 1
ATOM 1375 C CA . ASP A 1 180 ? -14.008 7.636 9.219 1.00 94.75 180 ASP A CA 1
ATOM 1376 C C . ASP A 1 180 ? -15.381 7.199 9.732 1.00 94.75 180 ASP A C 1
ATOM 1378 O O . ASP A 1 180 ? -16.384 7.850 9.430 1.00 94.75 180 ASP A O 1
ATOM 1382 N N . ARG A 1 181 ? -15.415 6.152 10.564 1.00 95.06 181 ARG A N 1
ATOM 1383 C CA . ARG A 1 181 ? -16.620 5.580 11.184 1.00 95.06 181 ARG A CA 1
ATOM 1384 C C . ARG A 1 181 ? -16.865 6.055 12.614 1.00 95.06 181 ARG A C 1
ATOM 1386 O O . ARG A 1 181 ? -17.680 5.479 13.332 1.00 95.06 181 ARG A O 1
ATOM 1393 N N . PHE A 1 182 ? -16.214 7.140 13.019 1.00 95.62 182 PHE A N 1
ATOM 1394 C CA . PHE A 1 182 ? -16.166 7.593 14.407 1.00 95.62 182 PHE A CA 1
ATOM 1395 C C . PHE A 1 182 ? -17.544 7.786 15.054 1.00 95.62 182 PHE A C 1
ATOM 1397 O O . PHE A 1 182 ? -17.756 7.413 16.209 1.00 95.62 182 PHE A O 1
ATOM 1404 N N . SER A 1 183 ? -18.522 8.317 14.315 1.00 95.12 183 SER A N 1
ATOM 1405 C CA . SER A 1 183 ? -19.890 8.514 14.816 1.00 95.12 183 SER A CA 1
ATOM 1406 C C . SER A 1 183 ? -20.665 7.207 15.030 1.00 95.12 183 SER A C 1
ATOM 1408 O O . SER A 1 183 ? -21.579 7.176 15.857 1.00 95.12 183 SER A O 1
ATOM 1410 N N . LEU A 1 184 ? -20.291 6.129 14.333 1.00 95.50 184 LEU A N 1
ATOM 1411 C CA . LEU A 1 184 ? -20.953 4.825 14.397 1.00 95.50 184 LEU A CA 1
ATOM 1412 C C . LEU A 1 184 ? -20.478 3.970 15.577 1.00 95.50 184 LEU A C 1
ATOM 1414 O O . LEU A 1 184 ? -21.221 3.102 16.021 1.00 95.50 184 LEU A O 1
ATOM 1418 N N . VAL A 1 185 ? -19.281 4.227 16.111 1.00 96.81 185 VAL A N 1
ATOM 1419 C CA . VAL A 1 185 ? -18.717 3.471 17.242 1.00 96.81 185 VAL A CA 1
ATOM 1420 C C . VAL A 1 185 ? -19.426 3.857 18.544 1.00 96.81 185 VAL A C 1
ATOM 1422 O O . VAL A 1 185 ? -19.113 4.893 19.132 1.00 96.81 185 VAL A O 1
ATOM 1425 N N . LYS A 1 186 ? -20.402 3.073 19.006 1.00 97.38 186 LYS A N 1
ATOM 1426 C CA . LYS A 1 186 ? -21.204 3.394 20.207 1.00 97.38 186 LYS A CA 1
ATOM 1427 C C . LYS A 1 186 ? -20.913 2.488 21.396 1.00 97.38 186 LYS A C 1
ATOM 1429 O O . LYS A 1 186 ? -21.374 2.779 22.494 1.00 97.38 186 LYS A O 1
ATOM 1434 N N . THR A 1 187 ? -20.214 1.386 21.165 1.00 98.25 187 THR A N 1
ATOM 1435 C CA . THR A 1 187 ? -19.958 0.342 22.157 1.00 98.25 187 THR A CA 1
ATOM 1436 C C . THR A 1 187 ? -18.574 -0.275 21.947 1.00 98.25 187 THR A C 1
ATOM 1438 O O . THR A 1 187 ? -17.994 -0.166 20.865 1.00 98.25 187 THR A O 1
ATOM 1441 N N . VAL A 1 188 ? -18.070 -0.996 22.953 1.00 98.19 188 VAL A N 1
ATOM 1442 C CA . VAL A 1 188 ? -16.841 -1.808 22.839 1.00 98.19 18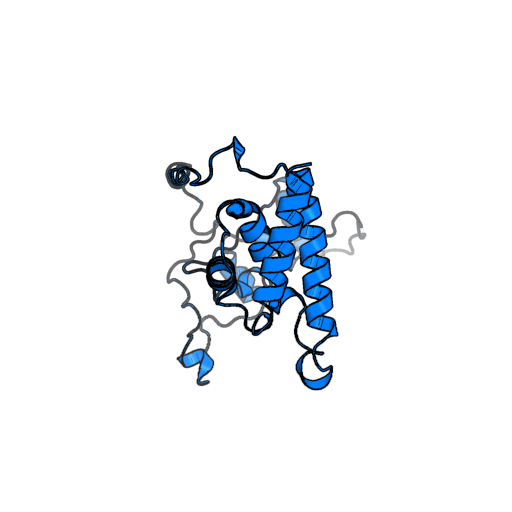8 VAL A CA 1
ATOM 1443 C C . VAL A 1 188 ? -16.983 -2.884 21.751 1.00 98.19 188 VAL A C 1
ATOM 1445 O O . VAL A 1 188 ? -16.025 -3.189 21.040 1.00 98.19 188 VAL A O 1
ATOM 1448 N N . ALA A 1 189 ? -18.193 -3.418 21.548 1.00 97.94 189 ALA A N 1
ATOM 1449 C CA . ALA A 1 189 ? -18.471 -4.399 20.498 1.00 97.94 189 ALA A CA 1
ATOM 1450 C C . ALA A 1 189 ? -18.249 -3.826 19.085 1.00 97.94 189 ALA A C 1
ATOM 1452 O O . ALA A 1 189 ? -17.756 -4.532 18.204 1.00 97.94 189 ALA A O 1
ATOM 1453 N N . ASP A 1 190 ? -18.548 -2.539 18.869 1.00 97.62 190 ASP A N 1
ATOM 1454 C CA . ASP A 1 190 ? -18.277 -1.873 17.590 1.00 97.62 190 ASP A CA 1
ATOM 1455 C C . ASP A 1 190 ? -16.776 -1.780 17.313 1.00 97.62 190 ASP A C 1
ATOM 1457 O O . ASP A 1 190 ? -16.351 -2.072 16.196 1.00 97.62 190 ASP A O 1
ATOM 1461 N N . VAL A 1 191 ? -15.982 -1.422 18.330 1.00 97.62 191 VAL A N 1
ATOM 1462 C CA . VAL A 1 191 ? -14.513 -1.390 18.237 1.00 97.62 191 VAL A CA 1
ATOM 1463 C C . VAL A 1 191 ? -13.985 -2.785 17.937 1.00 97.62 191 VAL A C 1
ATOM 1465 O O . VAL A 1 191 ? -13.271 -2.964 16.955 1.00 97.62 191 VAL A O 1
ATOM 1468 N N . THR A 1 192 ? -14.422 -3.780 18.713 1.00 97.44 192 THR A N 1
ATOM 1469 C CA . THR A 1 192 ? -14.044 -5.192 18.545 1.00 97.44 192 THR A CA 1
ATOM 1470 C C . THR A 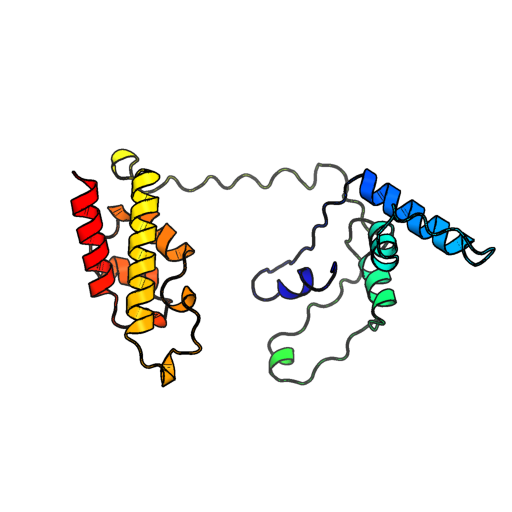1 192 ? -14.311 -5.669 17.122 1.00 97.44 192 THR A C 1
ATOM 1472 O O . THR A 1 192 ? -13.467 -6.319 16.518 1.00 97.44 192 THR A O 1
ATOM 1475 N N . ARG A 1 193 ? -15.452 -5.301 16.527 1.00 96.88 193 ARG A N 1
ATOM 1476 C CA . ARG A 1 193 ? -15.779 -5.669 15.143 1.00 96.88 193 ARG A CA 1
ATOM 1477 C C . ARG A 1 193 ? -14.808 -5.072 14.120 1.00 96.88 193 ARG A C 1
ATOM 1479 O O . ARG A 1 193 ? -14.517 -5.747 13.133 1.00 96.88 193 ARG A O 1
ATOM 1486 N N . VAL A 1 194 ? -14.346 -3.838 14.332 1.00 96.56 194 VAL A N 1
ATOM 1487 C CA . VAL A 1 194 ? -13.395 -3.159 13.434 1.00 96.56 194 VAL A CA 1
ATOM 1488 C C . VAL A 1 194 ? -11.993 -3.759 13.571 1.00 96.56 194 VAL A C 1
ATOM 1490 O O . VAL A 1 194 ? -11.337 -4.003 12.563 1.00 96.56 194 VAL A O 1
ATOM 1493 N N . VAL A 1 195 ? -11.558 -4.079 14.794 1.00 96.88 195 VAL A N 1
ATOM 1494 C CA . VAL A 1 195 ? -10.198 -4.587 15.062 1.00 96.88 195 VAL A CA 1
ATOM 1495 C C . VAL A 1 195 ? -10.097 -6.115 15.155 1.00 96.88 195 VAL A C 1
ATOM 1497 O O . VAL A 1 195 ? -9.030 -6.634 15.454 1.00 96.88 195 VAL A O 1
ATOM 1500 N N . LYS A 1 196 ? -11.172 -6.862 14.864 1.00 95.38 196 LYS A N 1
ATOM 1501 C CA . LYS A 1 196 ? -11.295 -8.318 15.116 1.00 95.38 196 LYS A CA 1
ATOM 1502 C C . LYS A 1 196 ? -10.169 -9.205 14.570 1.00 95.38 196 LYS A C 1
ATOM 1504 O O . LYS A 1 196 ? -10.002 -10.324 15.037 1.00 95.38 196 LYS A O 1
ATOM 1509 N N . ASN A 1 197 ? -9.452 -8.743 13.547 1.00 94.81 197 ASN A N 1
ATOM 1510 C CA . ASN A 1 197 ? -8.387 -9.501 12.889 1.00 94.81 197 ASN A CA 1
ATOM 1511 C C . ASN A 1 197 ? -6.984 -9.130 13.405 1.00 94.81 197 ASN A C 1
ATOM 1513 O O . ASN A 1 197 ? -5.999 -9.620 12.860 1.00 94.81 197 ASN A O 1
ATOM 1517 N N . LEU A 1 198 ? -6.880 -8.250 14.406 1.00 95.25 198 LEU A N 1
ATOM 1518 C CA . LEU A 1 198 ? -5.614 -7.781 14.964 1.00 95.25 198 LEU A CA 1
ATOM 1519 C C . LEU A 1 198 ? -5.321 -8.531 16.262 1.00 95.25 198 LEU A C 1
ATOM 1521 O O . LEU A 1 198 ? -5.874 -8.216 17.315 1.00 95.25 198 LEU A O 1
ATOM 1525 N N . SER A 1 199 ? -4.436 -9.525 16.195 1.00 93.19 199 SER A N 1
ATOM 1526 C CA . SER A 1 199 ? -4.008 -10.290 17.373 1.00 93.19 199 SER A CA 1
ATOM 1527 C C . SER A 1 199 ? -3.344 -9.409 18.432 1.00 93.19 199 SER A C 1
ATOM 1529 O O . SER A 1 199 ? -3.545 -9.651 19.619 1.00 93.19 199 SER A O 1
ATOM 1531 N N . GLY A 1 200 ? -2.627 -8.357 18.020 1.00 92.56 200 GLY A N 1
ATOM 1532 C CA . GLY A 1 200 ? -1.991 -7.398 18.930 1.00 92.56 200 GLY A CA 1
ATOM 1533 C C . GLY A 1 200 ? -2.972 -6.547 19.747 1.00 92.56 200 GLY A C 1
ATOM 1534 O O . GLY A 1 200 ? -2.568 -5.938 20.727 1.00 92.56 200 GLY A O 1
ATOM 1535 N N . MET A 1 201 ? -4.264 -6.529 19.395 1.00 95.25 201 MET A N 1
ATOM 1536 C CA . MET A 1 201 ? -5.308 -5.797 20.134 1.00 95.25 201 MET A CA 1
ATOM 1537 C C . MET A 1 201 ? -6.040 -6.650 21.173 1.00 95.25 201 MET A C 1
ATOM 1539 O O . MET A 1 201 ? -6.963 -6.162 21.832 1.00 95.25 201 MET A O 1
ATOM 1543 N N . ALA A 1 202 ? -5.682 -7.929 21.316 1.00 93.31 202 ALA A N 1
ATOM 1544 C CA . ALA A 1 202 ? -6.336 -8.819 22.264 1.00 93.31 202 ALA A CA 1
ATOM 1545 C C . ALA A 1 202 ? -6.177 -8.284 23.700 1.00 93.31 202 ALA A C 1
ATOM 1547 O O . ALA A 1 202 ? -5.079 -8.240 24.233 1.00 93.31 202 ALA A O 1
ATOM 1548 N N . GLY A 1 203 ? -7.292 -7.878 24.315 1.00 95.12 203 GLY A N 1
ATOM 1549 C CA . GLY A 1 203 ? -7.327 -7.308 25.670 1.00 95.12 203 GLY A CA 1
ATOM 1550 C C . GLY A 1 203 ? -7.462 -5.782 25.727 1.00 95.12 203 GLY A C 1
ATOM 1551 O O . GLY A 1 203 ? -8.035 -5.279 26.683 1.00 95.12 203 GLY A O 1
ATOM 1552 N N . HIS A 1 204 ? -7.095 -5.050 24.671 1.00 97.00 204 HIS A N 1
ATOM 1553 C CA . HIS A 1 204 ? -7.053 -3.575 24.678 1.00 97.00 204 HIS A CA 1
ATOM 1554 C C . HIS A 1 204 ? -8.299 -2.900 24.066 1.00 97.00 204 HIS A C 1
ATOM 1556 O O . HIS A 1 204 ? -8.312 -1.704 23.770 1.00 97.00 204 HIS A O 1
ATOM 1562 N N . HIS A 1 205 ? -9.381 -3.657 23.845 1.00 97.69 205 HIS A N 1
ATOM 1563 C CA . HIS A 1 205 ? -10.608 -3.145 23.218 1.00 97.69 205 HIS A CA 1
ATOM 1564 C C . HIS A 1 205 ? -11.321 -2.085 24.069 1.00 97.69 205 HIS A C 1
ATOM 1566 O O . HIS A 1 205 ? -11.884 -1.134 23.521 1.00 97.69 205 HIS A O 1
ATOM 1572 N N . GLU A 1 206 ? -11.321 -2.253 25.394 1.00 98.19 206 GLU A N 1
ATOM 1573 C CA . GLU A 1 206 ? -11.980 -1.324 26.317 1.00 98.19 206 GLU A CA 1
ATOM 1574 C C . GLU A 1 206 ? -11.228 0.003 26.414 1.00 98.19 206 GLU A C 1
ATOM 1576 O O . GLU A 1 206 ? -11.848 1.062 26.317 1.00 98.19 206 GLU A O 1
ATOM 1581 N N . GLU A 1 207 ? -9.899 -0.047 26.516 1.00 98.25 207 GLU A N 1
ATOM 1582 C CA . GLU A 1 207 ? -9.026 1.132 26.538 1.00 98.25 207 GLU A CA 1
ATOM 1583 C C . 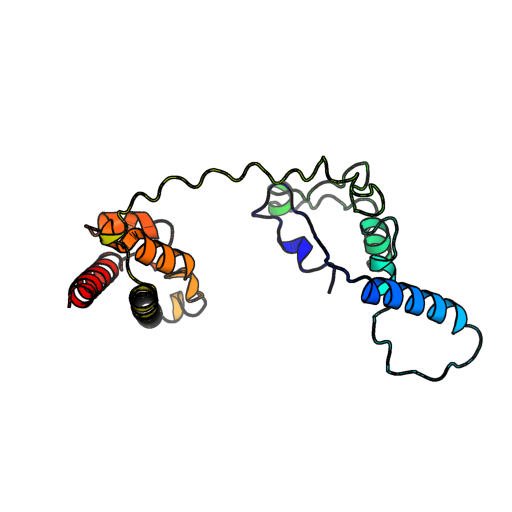GLU A 1 207 ? -9.141 1.934 25.240 1.00 98.25 207 GLU A C 1
ATOM 1585 O O . GLU A 1 207 ? -9.366 3.147 25.271 1.00 98.25 207 GLU A O 1
ATOM 1590 N N . LEU A 1 208 ? -9.104 1.252 24.088 1.00 98.19 208 LEU A N 1
ATOM 1591 C CA . LEU A 1 208 ? -9.307 1.898 22.793 1.00 98.19 208 LEU A CA 1
ATOM 1592 C C . LEU A 1 208 ? -10.690 2.559 22.711 1.00 98.19 208 LEU A C 1
ATOM 1594 O O . LEU A 1 208 ? -10.826 3.681 22.221 1.00 98.19 208 LEU A O 1
ATOM 1598 N N . TYR A 1 209 ? -11.737 1.888 23.197 1.00 98.44 209 TYR A N 1
ATOM 1599 C CA . TYR A 1 209 ? -13.073 2.476 23.232 1.00 98.44 209 TYR A CA 1
ATOM 1600 C C . TYR A 1 209 ? -13.137 3.703 24.154 1.00 98.44 209 TYR A C 1
ATOM 1602 O O . TYR A 1 209 ? -13.727 4.717 23.770 1.00 98.44 209 TYR A O 1
ATOM 1610 N N . ALA A 1 210 ? -12.508 3.648 25.330 1.00 98.19 210 ALA A N 1
ATOM 1611 C CA . ALA A 1 210 ? -12.433 4.772 26.259 1.00 98.19 210 ALA A CA 1
ATOM 1612 C C . ALA A 1 210 ? -11.739 5.988 25.621 1.00 98.19 210 ALA A C 1
ATOM 1614 O O . ALA A 1 210 ? -12.292 7.092 25.667 1.00 98.19 210 ALA A O 1
ATOM 1615 N N . LEU A 1 211 ? -10.618 5.771 24.924 1.00 98.25 211 LEU A N 1
ATOM 1616 C CA . LEU A 1 211 ? -9.914 6.805 24.161 1.00 98.25 211 LEU A CA 1
ATOM 1617 C C . LEU A 1 211 ? -10.813 7.428 23.080 1.00 98.25 211 LEU A C 1
ATOM 1619 O O . LEU A 1 211 ? -10.910 8.650 22.956 1.00 98.25 211 LEU A O 1
ATOM 1623 N N . LEU A 1 212 ? -11.548 6.610 22.319 1.00 97.88 212 LEU A N 1
ATOM 1624 C CA . LEU A 1 212 ? -12.488 7.113 21.309 1.00 97.88 212 LEU A CA 1
ATOM 1625 C C . LEU A 1 212 ? -13.623 7.939 21.937 1.00 97.88 212 LEU A C 1
ATOM 1627 O O . LEU A 1 212 ? -14.055 8.939 21.355 1.00 97.88 212 LEU A O 1
ATOM 1631 N N . VAL A 1 213 ? -14.116 7.556 23.118 1.00 97.00 213 VAL A N 1
ATOM 1632 C CA . VAL A 1 213 ? -15.123 8.328 23.866 1.00 97.00 213 VAL A CA 1
ATOM 1633 C C . VAL A 1 213 ? -14.557 9.668 24.337 1.00 97.00 213 VAL A C 1
ATOM 1635 O O . VAL A 1 213 ? -15.261 10.680 24.267 1.00 97.00 213 VAL A O 1
ATOM 1638 N N . GLU A 1 214 ? -13.304 9.710 24.776 1.00 96.94 214 GLU A N 1
ATOM 1639 C CA . GLU A 1 214 ? -12.631 10.954 25.149 1.00 96.94 214 GLU A CA 1
ATOM 1640 C C . GLU A 1 214 ? -12.487 11.896 23.949 1.00 96.94 214 GLU A C 1
ATOM 1642 O O . GLU A 1 214 ? -12.943 13.044 24.003 1.00 96.94 214 GLU A O 1
ATOM 1647 N N . LEU A 1 215 ? -12.000 11.385 22.816 1.00 95.94 215 LEU A N 1
ATOM 1648 C CA . LEU A 1 215 ? -11.913 12.146 21.567 1.00 95.94 215 LEU A CA 1
ATOM 1649 C C . LEU A 1 215 ? -13.281 12.715 21.147 1.00 95.94 215 LEU A C 1
ATOM 1651 O O . LEU A 1 215 ? -13.366 13.849 20.667 1.00 95.94 215 LEU A O 1
ATOM 1655 N N . LYS A 1 216 ? -14.382 11.981 21.384 1.00 94.94 216 LYS A N 1
ATOM 1656 C CA . LYS A 1 216 ? -15.749 12.474 21.120 1.00 94.94 216 LYS A CA 1
ATOM 1657 C C . LYS A 1 216 ? -16.111 13.657 21.999 1.00 94.94 216 LYS A C 1
ATOM 1659 O O . LYS A 1 216 ? -16.786 14.573 21.530 1.00 94.94 216 LYS A O 1
ATOM 1664 N N . ARG A 1 217 ? -15.691 13.654 23.262 1.00 94.44 217 ARG A N 1
ATOM 1665 C CA . ARG A 1 217 ? -15.948 14.769 24.181 1.00 94.44 217 ARG A CA 1
ATOM 1666 C C . ARG A 1 217 ? -15.174 16.010 23.747 1.00 94.44 217 ARG A C 1
ATOM 1668 O O . ARG A 1 217 ? -15.759 17.090 23.730 1.00 94.44 217 ARG A O 1
ATOM 1675 N N . CYS A 1 218 ? -13.923 15.844 23.322 1.00 91.50 218 CYS A N 1
ATOM 1676 C CA . CYS A 1 218 ? -13.090 16.932 22.806 1.00 91.50 218 CYS A CA 1
ATOM 1677 C C . CYS A 1 218 ? -13.628 17.502 21.485 1.00 91.50 218 CYS A C 1
ATOM 1679 O O . CYS A 1 218 ? -13.647 18.711 21.309 1.00 91.50 218 CYS A O 1
ATOM 1681 N N . SER A 1 219 ? -14.158 16.656 20.596 1.00 89.25 219 SER A N 1
ATOM 1682 C CA . SER A 1 219 ? -14.690 17.068 19.286 1.00 89.25 219 SER A CA 1
ATOM 1683 C C . SER A 1 219 ? -15.927 17.977 19.315 1.00 89.25 219 SER A C 1
ATOM 1685 O O . SER A 1 219 ? -16.293 18.538 18.285 1.00 89.25 219 SER A O 1
ATOM 1687 N N . ARG A 1 220 ? -16.618 18.053 20.459 1.00 86.81 220 ARG A N 1
ATOM 1688 C CA . ARG A 1 220 ? -17.869 18.811 20.627 1.00 86.81 220 ARG A CA 1
ATOM 1689 C C . ARG A 1 220 ? -17.661 20.199 21.233 1.00 86.81 220 ARG A C 1
ATOM 1691 O O . ARG A 1 220 ? -18.640 20.932 21.346 1.00 86.81 220 ARG A O 1
ATOM 1698 N N . ARG A 1 221 ? -16.445 20.501 21.685 1.00 75.12 221 ARG A N 1
ATOM 1699 C CA . ARG A 1 221 ? -16.055 21.816 22.198 1.00 75.12 221 ARG A CA 1
ATOM 1700 C C . ARG A 1 221 ? -15.515 22.663 21.056 1.00 75.12 221 ARG A C 1
ATOM 1702 O O . ARG A 1 221 ? -15.813 23.872 21.075 1.00 75.12 221 ARG A O 1
#

Sequence (221 aa):
MFVQKPGRARPNVANPRAIFYISAARAAKASKVLAQSDAENAVEAKKDATVAMDRPVAEIITAHCKPLVQDELYDNPASDPVCPCKTCLAFPPATRPAHCRCSGCLPEVSDELYAPLPKEKKAPNEIPQSQRLTKPMKAAGIIQLQEFRLSIWFEGSDLTQGLTPLEEFLPDVIMQELMDRFSLVKTVADVTRVVKNLSGMAGHHEELYALLVELKRCSRR

pLDDT: mean 87.49, std 12.2, range [52.59, 98.44]

Foldseek 3Di:
DQPPVQVPPPPPDPDRDRDDDADPVRLVLLVVVVVVVVCCVPDDDDDPVPRPDDNLRSCLSNDLQNVVSVCVVVVNDPDDDQDPDPVCVVPPPDDDDPAGPDCNRPPPPPDPVPPPDPPPPPDPQPDDPVQADDPVLLVVQLVLVLVVLVVLLVPDDCVPRVPPDSCLQPNSVLSSVCNRCLSVLDDLVSQCVSCVVRPSCVPVSVVVSVSSVVSVVVRVD

Radius of gyration: 26.44 Å; chains: 1; bounding box: 63×52×61 Å